Protein AF-A0A1C4EGI7-F1 (afdb_monomer_lite)

Sequence (207 aa):
MLKIDRKAVDTAIEEMELYTATKEVLTKYEAEKEVLVQREKALAERLAQLQEQHTSLLIDREVATDNPSDYIYMSKQLTNVNEDVKIITSLQEKLKESYTELKQKYMPIIQENYKKDSATRHKHFNVSETVAYVRNELQQAISDYEKAIREQDQQVMPLIYDDFLDDSELMNEGWEVDQESRVRVLAFKRTFEFDRNKLLYDKEIKL

Organism: Bacillus cereus (NCBI:txid1396)

pLDDT: mean 87.21, std 13.17, range [38.31, 98.38]

Secondary structure (DSSP, 8-state):
------HHHHHHHHT----HHHHHHHHHHHHHHHHHHHHHHHHHHHHHHHHHHHHHHHHHHHHTTT-HHHHHHHHHHHHHHHHHHHHHHHHHHHHHHHHHHHHHHHHHHHHHHHHHHHHHHHHH--HHHHHHHHHHHHHHHHHHHHHHHHHHHHHHHHHIIIIIIT-TTTT---TTS-HHHHHHHHHHHHHHHS-TT----------

Structure (mmCIF, N/CA/C/O backbone):
data_AF-A0A1C4EGI7-F1
#
_entry.id   AF-A0A1C4EGI7-F1
#
loop_
_atom_site.group_PDB
_atom_site.id
_atom_site.type_symbol
_atom_site.label_atom_id
_atom_site.label_alt_id
_atom_site.label_comp_id
_atom_site.label_asym_id
_atom_site.label_entity_id
_atom_site.label_seq_id
_atom_site.pdbx_PDB_ins_code
_atom_site.Cartn_x
_atom_site.Cartn_y
_atom_site.Cartn_z
_atom_site.occupancy
_atom_site.B_iso_or_equiv
_atom_site.auth_seq_id
_atom_site.auth_comp_id
_atom_site.auth_asym_id
_atom_site.auth_atom_id
_atom_site.pdbx_PDB_model_num
ATOM 1 N N . MET A 1 1 ? -30.393 -13.691 26.173 1.00 62.25 1 MET A N 1
ATOM 2 C CA . MET A 1 1 ? -29.027 -13.146 26.010 1.00 62.25 1 MET A CA 1
ATOM 3 C C . MET A 1 1 ? -29.138 -11.895 25.151 1.00 62.25 1 MET A C 1
ATOM 5 O O . MET A 1 1 ? -29.615 -12.013 24.026 1.00 62.25 1 MET A O 1
ATOM 9 N N . LEU A 1 2 ? -28.815 -10.718 25.699 1.00 68.06 2 LEU A N 1
ATOM 10 C CA . LEU A 1 2 ? -28.798 -9.464 24.934 1.00 68.06 2 LEU A CA 1
ATOM 11 C C . LEU A 1 2 ? -27.753 -9.578 23.815 1.00 68.06 2 LEU A C 1
ATOM 13 O O . LEU A 1 2 ? -26.644 -10.055 24.053 1.00 68.06 2 LEU A O 1
ATOM 17 N N . LYS A 1 3 ? -28.127 -9.198 22.591 1.00 81.00 3 LYS A N 1
ATOM 18 C CA . LYS A 1 3 ? -27.235 -9.164 21.427 1.00 81.00 3 LYS A CA 1
ATOM 19 C C . LYS A 1 3 ? -27.011 -7.712 21.028 1.00 81.00 3 LYS A C 1
ATOM 21 O O . LYS A 1 3 ? -27.958 -6.934 21.030 1.00 81.00 3 LYS A O 1
ATOM 26 N N . ILE A 1 4 ? -25.779 -7.377 20.665 1.00 81.31 4 ILE A N 1
ATOM 27 C CA . ILE A 1 4 ? -25.442 -6.059 20.123 1.00 81.31 4 ILE A CA 1
ATOM 28 C C . ILE A 1 4 ? -25.866 -6.031 18.650 1.00 81.31 4 ILE A C 1
ATOM 30 O O . ILE A 1 4 ? -25.443 -6.896 17.879 1.00 81.31 4 ILE A O 1
ATOM 34 N N . ASP A 1 5 ? -26.693 -5.057 18.262 1.00 85.81 5 ASP A N 1
ATOM 35 C CA . ASP A 1 5 ? -26.944 -4.753 16.850 1.00 85.81 5 ASP A CA 1
ATOM 36 C C . ASP A 1 5 ? -25.764 -3.935 16.308 1.00 85.81 5 ASP A C 1
ATOM 38 O O . ASP A 1 5 ? -25.425 -2.882 16.845 1.00 85.81 5 ASP A O 1
ATOM 42 N N . ARG A 1 6 ? -25.112 -4.447 15.262 1.00 87.56 6 ARG A N 1
ATOM 43 C CA . ARG A 1 6 ? -23.923 -3.843 14.648 1.00 87.56 6 ARG A CA 1
ATOM 44 C C . ARG A 1 6 ? -24.165 -3.264 13.259 1.00 87.56 6 ARG A C 1
ATOM 46 O O . ARG A 1 6 ? -23.206 -2.817 12.640 1.00 87.56 6 ARG A O 1
ATOM 53 N N . LYS A 1 7 ? -25.413 -3.227 12.778 1.00 91.38 7 LYS A N 1
ATOM 54 C CA . LYS A 1 7 ? -25.731 -2.786 11.407 1.00 91.38 7 LYS A CA 1
ATOM 55 C C . LYS A 1 7 ? -25.087 -1.454 11.038 1.00 91.38 7 LYS A C 1
ATOM 57 O O . LYS A 1 7 ? -24.478 -1.358 9.987 1.00 91.38 7 LYS A O 1
ATOM 62 N N . ALA A 1 8 ? -25.163 -0.455 11.917 1.00 84.69 8 ALA A N 1
ATOM 63 C CA . ALA A 1 8 ? -24.575 0.859 11.655 1.00 84.69 8 ALA A CA 1
ATOM 64 C C . ALA A 1 8 ? -23.044 0.809 11.489 1.00 84.69 8 ALA A C 1
ATOM 66 O O . ALA A 1 8 ? -22.490 1.542 10.677 1.00 84.69 8 ALA A O 1
ATOM 67 N N . VAL A 1 9 ? -22.364 -0.069 12.235 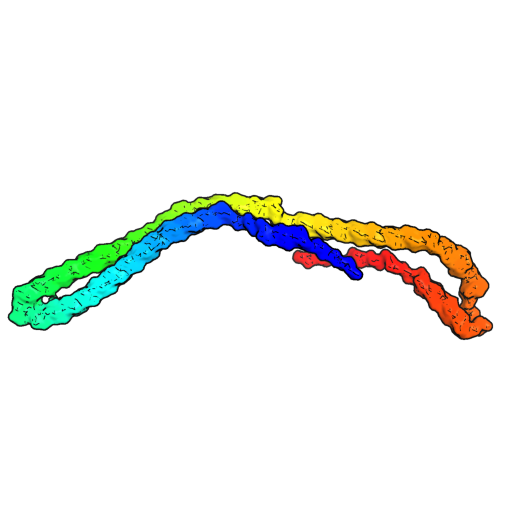1.00 84.75 9 VAL A N 1
ATOM 68 C CA . VAL A 1 9 ? -20.913 -0.270 12.118 1.00 84.75 9 VAL A CA 1
ATOM 69 C C . VAL A 1 9 ? -20.581 -0.979 10.811 1.00 84.75 9 VAL A C 1
ATOM 71 O O . VAL A 1 9 ? -19.668 -0.554 10.113 1.00 84.75 9 VAL A O 1
ATOM 74 N N . ASP A 1 10 ? -21.327 -2.029 10.468 1.00 90.19 10 ASP A N 1
ATOM 75 C CA . ASP A 1 10 ? -21.114 -2.772 9.225 1.00 90.19 10 ASP A CA 1
ATOM 76 C C . ASP A 1 10 ? -21.343 -1.866 7.998 1.00 90.19 10 ASP A C 1
ATOM 78 O O . ASP A 1 10 ? -20.488 -1.810 7.118 1.00 90.19 10 ASP A O 1
ATOM 82 N N . THR A 1 11 ? -22.414 -1.061 7.987 1.00 89.62 11 THR A N 1
ATOM 83 C CA . THR A 1 11 ? -22.661 -0.058 6.934 1.00 89.62 11 THR A CA 1
ATOM 84 C C . THR A 1 11 ? -21.532 0.971 6.851 1.00 89.62 11 THR A C 1
ATOM 86 O O . THR A 1 11 ? -21.038 1.252 5.763 1.00 89.62 11 THR A O 1
ATOM 89 N N . ALA A 1 12 ? -21.056 1.489 7.988 1.00 85.19 12 ALA A N 1
ATOM 90 C CA . ALA A 1 12 ? -19.945 2.439 7.996 1.00 85.19 12 ALA A CA 1
ATOM 91 C C . ALA A 1 12 ? -18.640 1.835 7.446 1.00 85.19 12 ALA A C 1
ATOM 93 O O . ALA A 1 12 ? -17.847 2.562 6.857 1.00 85.19 12 ALA A O 1
ATOM 94 N N . ILE A 1 13 ? -18.406 0.529 7.628 1.00 87.25 13 ILE A N 1
ATOM 95 C CA . ILE A 1 13 ? -17.255 -0.182 7.048 1.00 87.25 13 ILE A CA 1
ATOM 96 C C . ILE A 1 13 ? -17.401 -0.305 5.529 1.00 87.25 13 ILE A C 1
ATOM 98 O O . ILE A 1 13 ? -16.423 -0.092 4.815 1.00 87.25 13 ILE A O 1
ATOM 102 N N . GLU A 1 14 ? -18.592 -0.647 5.038 1.00 91.44 14 GLU A N 1
ATOM 103 C CA . GLU A 1 14 ? -18.863 -0.793 3.602 1.00 91.44 14 GLU A CA 1
ATOM 104 C C . GLU A 1 14 ? -18.731 0.536 2.849 1.00 91.44 14 GLU A C 1
ATOM 106 O O . GLU A 1 14 ? -18.155 0.581 1.764 1.00 91.44 14 GLU A O 1
ATOM 111 N N . GLU A 1 15 ? -19.215 1.626 3.443 1.00 88.31 15 GLU A N 1
ATOM 112 C CA . GLU A 1 15 ? -19.166 2.973 2.862 1.00 88.31 15 GLU A CA 1
ATOM 113 C C . GLU A 1 15 ? -17.810 3.672 3.070 1.00 88.31 15 GLU A C 1
ATOM 115 O O . GLU A 1 15 ? -17.580 4.773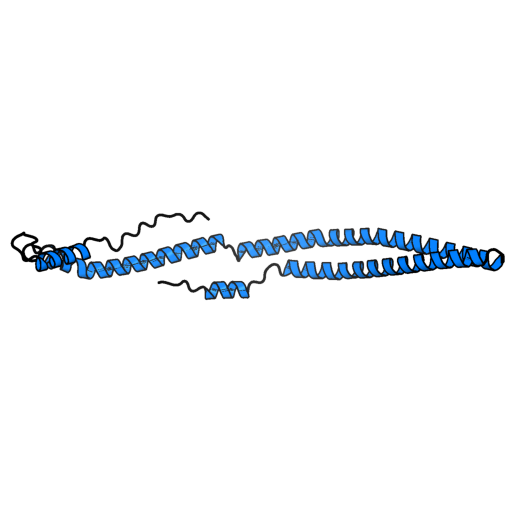 2.563 1.00 88.31 15 GLU A O 1
ATOM 120 N N . MET A 1 16 ? -16.893 3.059 3.825 1.00 88.38 16 MET A N 1
ATOM 121 C CA . MET A 1 16 ? -15.622 3.676 4.183 1.00 88.38 16 MET A CA 1
ATOM 122 C C . MET A 1 16 ? -14.702 3.822 2.968 1.00 88.38 16 MET A C 1
ATOM 124 O O . MET A 1 16 ? -14.097 2.861 2.488 1.00 88.38 16 MET A O 1
ATOM 128 N N . GLU A 1 17 ? -14.467 5.068 2.563 1.00 90.00 17 GLU A N 1
ATOM 129 C CA . GLU A 1 17 ? -13.501 5.393 1.521 1.00 90.00 17 GLU A CA 1
ATOM 130 C C . GLU A 1 17 ? -12.3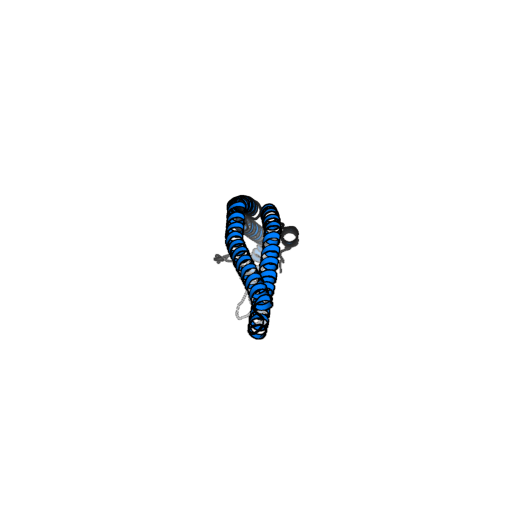25 6.206 2.076 1.00 90.00 17 GLU A C 1
ATOM 132 O O . GLU A 1 17 ? -12.398 7.414 2.297 1.00 90.00 17 GLU A O 1
ATOM 137 N N . LEU A 1 18 ? -11.199 5.526 2.310 1.00 90.69 18 LEU A N 1
ATOM 138 C CA . LEU A 1 18 ? -9.975 6.164 2.794 1.00 90.69 18 LEU A CA 1
ATOM 139 C C . LEU A 1 18 ? -8.988 6.457 1.660 1.00 90.69 18 LEU A C 1
ATOM 141 O O . LEU A 1 18 ? -8.880 5.707 0.680 1.00 90.69 18 LEU A O 1
ATOM 145 N N . TYR A 1 19 ? -8.193 7.505 1.884 1.00 94.19 19 TYR A N 1
ATOM 146 C CA . TYR A 1 19 ? -7.028 7.885 1.081 1.00 94.19 19 TYR A CA 1
ATOM 147 C C . TYR A 1 19 ? -7.332 8.233 -0.382 1.00 94.19 19 TYR A C 1
ATOM 149 O O . TYR A 1 19 ? -6.528 7.932 -1.264 1.00 94.19 19 TYR A O 1
ATOM 157 N N . THR A 1 20 ? -8.494 8.822 -0.662 1.00 93.69 20 THR A N 1
ATOM 158 C CA . THR A 1 20 ? -8.929 9.164 -2.027 1.00 93.69 20 THR A CA 1
ATOM 159 C C . THR A 1 20 ? -7.926 10.072 -2.738 1.00 93.69 20 THR A C 1
ATOM 161 O O . THR A 1 20 ? -7.444 9.720 -3.814 1.00 93.69 20 THR A O 1
ATOM 164 N N . ALA A 1 21 ? -7.496 11.163 -2.100 1.00 94.06 21 ALA A N 1
ATOM 165 C CA . ALA A 1 21 ? -6.518 12.084 -2.678 1.00 94.06 21 ALA A CA 1
ATOM 166 C C . ALA A 1 21 ? -5.153 11.411 -2.913 1.00 94.06 21 ALA A C 1
ATOM 168 O O . ALA A 1 21 ? -4.535 11.571 -3.968 1.00 94.06 21 ALA A O 1
ATOM 169 N N . THR A 1 22 ? -4.684 10.595 -1.963 1.00 96.25 22 THR A N 1
ATOM 170 C CA . THR A 1 22 ? -3.440 9.826 -2.134 1.00 96.25 22 THR A CA 1
ATOM 171 C C . THR A 1 22 ? -3.547 8.830 -3.297 1.00 96.25 22 THR A C 1
ATOM 173 O O . THR A 1 22 ? -2.613 8.725 -4.094 1.00 96.25 22 THR A O 1
ATOM 176 N N . LYS A 1 23 ? -4.680 8.126 -3.440 1.00 97.06 23 LYS A N 1
ATOM 177 C CA . LYS A 1 23 ? -4.935 7.182 -4.546 1.00 97.06 23 LYS A CA 1
ATOM 178 C C . LYS A 1 23 ? -4.901 7.876 -5.908 1.00 97.06 23 LYS A C 1
ATOM 180 O O . LYS A 1 23 ? -4.304 7.345 -6.846 1.00 97.06 23 LYS A O 1
ATOM 185 N N . GLU A 1 24 ? -5.479 9.069 -6.023 1.00 96.50 24 GLU A N 1
ATOM 186 C CA . GLU A 1 24 ? -5.434 9.853 -7.262 1.00 96.50 24 GLU A CA 1
ATOM 187 C C . GLU A 1 24 ? -3.998 10.207 -7.667 1.00 96.50 24 GLU A C 1
ATOM 189 O O . GLU A 1 24 ? -3.614 10.056 -8.829 1.00 96.50 24 GLU A O 1
ATOM 194 N N . VAL A 1 25 ? -3.178 10.649 -6.710 1.00 97.31 25 VAL A N 1
ATOM 195 C CA . VAL A 1 25 ? -1.770 10.986 -6.964 1.00 97.31 25 VAL A CA 1
ATOM 196 C C . VAL A 1 25 ? -0.972 9.747 -7.371 1.00 97.31 25 VAL A C 1
ATOM 198 O O . VAL A 1 25 ? -0.195 9.813 -8.324 1.00 97.31 25 VAL A O 1
ATOM 201 N N . LEU A 1 26 ? -1.182 8.611 -6.699 1.00 97.69 26 LEU A N 1
ATOM 202 C CA . LEU A 1 26 ? -0.520 7.349 -7.043 1.00 97.69 26 LEU A CA 1
ATOM 203 C C . LEU A 1 26 ? -0.907 6.853 -8.439 1.00 97.69 26 LEU A C 1
ATOM 205 O O . LEU A 1 26 ? -0.051 6.355 -9.163 1.00 97.69 26 LEU A O 1
ATOM 209 N N . THR A 1 27 ? -2.159 7.054 -8.850 1.00 98.12 27 THR A N 1
ATOM 210 C CA . THR A 1 27 ? -2.618 6.708 -10.203 1.00 98.12 27 THR A CA 1
ATOM 211 C C . THR A 1 27 ? -1.881 7.527 -11.267 1.00 98.12 27 THR A C 1
ATOM 213 O O . THR A 1 27 ? -1.438 6.979 -12.274 1.00 98.12 27 THR A O 1
ATOM 216 N N . LYS A 1 28 ? -1.679 8.831 -11.029 1.00 97.62 28 LYS A N 1
ATOM 217 C CA . LYS A 1 28 ? -0.896 9.697 -11.931 1.00 97.62 28 LYS A CA 1
ATOM 218 C C . LYS A 1 28 ? 0.575 9.278 -11.992 1.00 97.62 28 LYS A C 1
ATOM 220 O O . LYS A 1 28 ? 1.150 9.226 -13.077 1.00 97.62 28 LYS A O 1
ATOM 225 N N . TYR A 1 29 ? 1.163 8.935 -10.845 1.00 98.12 29 TYR A N 1
ATOM 226 C CA . TYR A 1 29 ? 2.528 8.413 -10.775 1.00 98.12 29 TYR A CA 1
ATOM 227 C C . TYR A 1 29 ? 2.687 7.109 -11.570 1.00 98.12 29 TYR A C 1
ATOM 229 O O . TYR A 1 29 ? 3.619 7.002 -12.363 1.00 98.12 29 TYR A O 1
ATOM 237 N N . GLU A 1 30 ? 1.781 6.139 -11.403 1.00 98.06 30 GLU A N 1
ATOM 238 C CA . GLU A 1 30 ? 1.840 4.870 -12.143 1.00 98.06 30 GLU A CA 1
ATOM 239 C C . GLU A 1 30 ? 1.651 5.079 -13.652 1.00 98.06 30 GLU A C 1
ATOM 241 O O . GLU A 1 30 ? 2.375 4.475 -14.439 1.00 98.06 30 GLU A O 1
ATOM 246 N N . ALA A 1 31 ? 0.776 5.997 -14.074 1.00 98.06 31 ALA A N 1
ATOM 247 C CA . ALA A 1 31 ? 0.617 6.330 -15.490 1.00 98.06 31 ALA A CA 1
ATOM 248 C C . ALA A 1 31 ? 1.905 6.909 -16.112 1.00 98.06 31 ALA A C 1
ATOM 250 O O . ALA A 1 31 ? 2.305 6.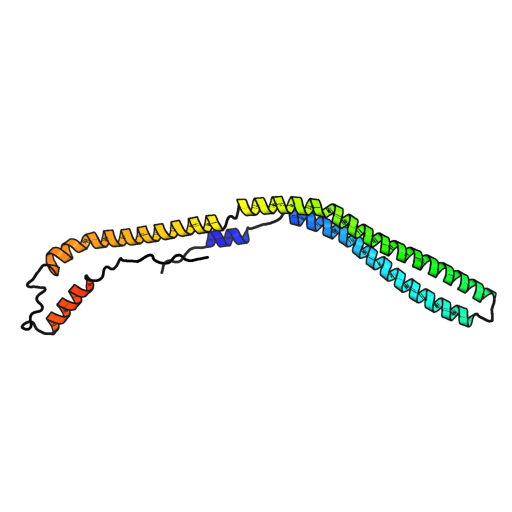498 -17.199 1.00 98.06 31 ALA A O 1
ATOM 251 N N . GLU A 1 32 ? 2.586 7.837 -15.428 1.00 97.88 32 GLU A N 1
ATOM 252 C CA . GLU A 1 32 ? 3.870 8.379 -15.904 1.00 97.88 32 GLU A CA 1
ATOM 253 C C . GLU A 1 32 ? 4.993 7.330 -15.860 1.00 97.88 32 GLU A C 1
ATOM 255 O O . GLU A 1 32 ? 5.836 7.271 -16.757 1.00 97.88 32 GLU A O 1
ATOM 260 N N . LYS A 1 33 ? 4.995 6.470 -14.838 1.00 98.31 33 LYS A N 1
ATOM 261 C CA . LYS A 1 33 ? 5.955 5.373 -14.692 1.00 98.31 33 LYS A CA 1
ATOM 262 C C . LYS A 1 33 ? 5.818 4.348 -15.814 1.00 98.31 33 LYS A C 1
ATOM 264 O O . LYS A 1 33 ? 6.839 3.874 -16.309 1.00 98.31 33 LYS A O 1
ATOM 269 N N . GLU A 1 34 ? 4.598 4.040 -16.245 1.00 98.12 34 GLU A N 1
ATOM 270 C CA . GLU A 1 34 ? 4.345 3.085 -17.326 1.00 98.12 34 GLU A CA 1
ATOM 271 C C . GLU A 1 34 ? 4.989 3.533 -18.647 1.00 98.12 34 GLU A C 1
ATOM 273 O O . GLU A 1 34 ? 5.570 2.722 -19.364 1.00 98.12 34 GLU A O 1
ATOM 278 N N . VAL A 1 35 ? 5.010 4.840 -18.935 1.00 97.56 35 VAL A N 1
ATOM 279 C CA . VAL A 1 35 ? 5.719 5.382 -20.110 1.00 97.56 35 VAL A CA 1
ATOM 280 C C . VAL A 1 35 ? 7.216 5.059 -20.056 1.00 97.56 35 VAL A C 1
ATOM 282 O O . VAL A 1 35 ? 7.814 4.694 -21.072 1.00 97.56 35 VAL A O 1
ATOM 285 N N . LEU A 1 36 ? 7.831 5.159 -18.874 1.00 98.06 36 LEU A N 1
ATOM 286 C CA . LEU A 1 36 ? 9.239 4.805 -18.687 1.00 98.06 36 LEU A CA 1
ATOM 287 C C . LEU A 1 36 ? 9.466 3.294 -18.831 1.00 98.06 36 LEU A C 1
ATOM 289 O O . LEU A 1 36 ? 10.448 2.904 -19.457 1.00 98.06 36 LEU A O 1
ATOM 293 N N . VAL A 1 37 ? 8.541 2.461 -18.338 1.00 98.19 37 VAL A N 1
ATOM 294 C CA . VAL A 1 37 ? 8.609 0.991 -18.463 1.00 98.19 37 VAL A CA 1
ATOM 295 C C . VAL A 1 37 ? 8.557 0.566 -19.929 1.00 98.19 37 VAL A C 1
ATOM 297 O O . VAL A 1 37 ? 9.372 -0.242 -20.376 1.00 98.19 37 VAL A O 1
ATOM 300 N N . GLN A 1 38 ? 7.650 1.147 -20.717 1.00 97.81 38 GLN A N 1
ATOM 301 C CA . GLN A 1 38 ? 7.571 0.856 -22.150 1.00 97.81 38 GLN A CA 1
ATOM 302 C C . GLN A 1 38 ? 8.842 1.291 -22.889 1.00 97.81 38 GLN A C 1
ATOM 304 O O . GLN A 1 38 ? 9.337 0.576 -23.762 1.00 97.81 38 GLN A O 1
ATOM 309 N N . ARG A 1 39 ? 9.425 2.433 -22.504 1.00 97.25 39 ARG A N 1
ATOM 310 C CA . ARG A 1 39 ? 10.708 2.888 -23.050 1.00 97.25 39 ARG A CA 1
ATOM 311 C C . ARG A 1 39 ? 11.861 1.956 -22.671 1.00 97.25 39 ARG A C 1
ATOM 313 O O . ARG A 1 39 ? 12.700 1.675 -23.523 1.00 97.25 39 ARG A O 1
ATOM 320 N N . GLU A 1 40 ? 11.903 1.473 -21.431 1.00 97.50 40 GLU A N 1
ATOM 321 C CA . GLU A 1 40 ? 12.897 0.499 -20.967 1.00 97.50 40 GLU A CA 1
ATOM 322 C C . GLU A 1 40 ? 12.845 -0.774 -21.809 1.00 97.50 40 GLU A C 1
ATOM 324 O O . GLU A 1 40 ? 13.866 -1.216 -22.340 1.00 97.50 40 GLU A O 1
ATOM 329 N N . LYS A 1 41 ? 11.635 -1.309 -21.995 1.00 97.88 41 LYS A N 1
ATOM 330 C CA . LYS A 1 41 ? 11.389 -2.508 -22.791 1.00 97.88 41 LYS A CA 1
ATOM 331 C C . LYS A 1 41 ? 11.845 -2.329 -24.239 1.00 97.88 41 LYS A C 1
ATOM 333 O O . LYS A 1 41 ? 12.600 -3.158 -24.738 1.00 97.88 41 LYS A O 1
ATOM 338 N N . ALA A 1 42 ? 11.467 -1.225 -24.883 1.00 97.69 42 ALA A N 1
ATOM 339 C CA . ALA A 1 42 ? 11.868 -0.939 -26.260 1.00 97.69 42 ALA A CA 1
ATOM 340 C C . ALA A 1 42 ? 13.398 -0.827 -26.419 1.00 97.69 42 ALA A C 1
ATOM 342 O O . ALA A 1 42 ? 13.964 -1.328 -27.392 1.00 97.69 42 ALA A O 1
ATOM 343 N N . LEU A 1 43 ? 14.087 -0.203 -25.456 1.00 97.88 43 LEU A N 1
ATOM 344 C CA . LEU A 1 43 ? 15.551 -0.118 -25.463 1.00 97.88 43 LEU A CA 1
ATOM 345 C C . LEU A 1 43 ? 16.204 -1.492 -25.267 1.00 97.88 43 LEU A C 1
ATOM 347 O O . LEU A 1 43 ? 17.181 -1.797 -25.948 1.00 97.88 43 LEU A O 1
ATOM 351 N N . ALA A 1 44 ? 15.670 -2.325 -24.369 1.00 97.38 44 ALA A N 1
ATOM 352 C CA . ALA A 1 44 ? 16.170 -3.679 -24.137 1.00 97.38 44 ALA A CA 1
ATOM 353 C C . ALA A 1 44 ? 15.986 -4.585 -25.367 1.00 97.38 44 ALA A C 1
ATOM 355 O O . ALA A 1 44 ? 16.921 -5.279 -25.764 1.00 97.38 44 ALA A O 1
ATOM 356 N N . GLU A 1 45 ? 14.818 -4.532 -26.011 1.00 98.12 45 GLU A N 1
ATOM 357 C CA . GLU A 1 45 ? 14.539 -5.272 -27.248 1.00 98.12 45 GLU A CA 1
ATOM 358 C C . GLU A 1 45 ? 15.482 -4.850 -28.378 1.00 98.12 45 GLU A C 1
ATOM 360 O O . GLU A 1 45 ? 16.082 -5.697 -29.044 1.00 98.12 45 GLU A O 1
ATOM 365 N N . ARG A 1 46 ? 15.677 -3.539 -28.570 1.00 97.75 46 ARG A N 1
ATOM 366 C CA . ARG A 1 46 ? 16.595 -3.037 -29.596 1.00 97.75 46 ARG A CA 1
ATOM 367 C C . ARG A 1 46 ? 18.046 -3.424 -29.306 1.00 97.75 46 ARG A C 1
ATOM 369 O O . ARG A 1 46 ? 18.774 -3.752 -30.239 1.00 97.75 46 ARG A O 1
ATOM 376 N N . LEU A 1 47 ? 18.465 -3.416 -28.039 1.00 97.62 47 LEU A N 1
ATOM 377 C CA . LEU A 1 47 ? 19.804 -3.859 -27.652 1.00 97.62 47 LEU A CA 1
ATOM 378 C C . LEU A 1 47 ? 20.028 -5.336 -27.996 1.00 97.62 47 LEU A C 1
ATOM 380 O O . LEU A 1 47 ? 21.063 -5.670 -28.568 1.00 97.62 47 LEU A O 1
ATOM 384 N N . ALA A 1 48 ? 19.053 -6.201 -27.705 1.00 97.44 48 ALA A N 1
ATOM 385 C CA . ALA A 1 48 ? 19.127 -7.620 -28.044 1.00 97.44 48 ALA A CA 1
ATOM 386 C C . ALA A 1 48 ? 19.240 -7.839 -29.564 1.00 97.44 48 ALA A C 1
ATOM 388 O O . ALA A 1 48 ? 20.098 -8.595 -30.015 1.00 97.44 48 ALA A O 1
ATOM 389 N N . GLN A 1 49 ? 18.452 -7.107 -30.363 1.00 97.56 49 GLN A N 1
ATOM 390 C CA . GLN A 1 49 ? 18.549 -7.147 -31.828 1.00 97.56 49 GLN A CA 1
ATOM 391 C C . GLN A 1 49 ? 19.934 -6.726 -32.330 1.00 97.56 49 GLN A C 1
ATOM 393 O O . GLN A 1 49 ? 20.489 -7.366 -33.219 1.00 97.56 49 GLN A O 1
ATOM 398 N N . LEU A 1 50 ? 20.515 -5.661 -31.769 1.00 97.81 50 LEU A N 1
ATOM 399 C CA . LEU A 1 50 ? 21.857 -5.218 -32.154 1.00 97.81 50 LEU A CA 1
ATOM 400 C C . LEU A 1 50 ? 22.934 -6.240 -31.779 1.00 97.81 50 LEU A C 1
ATOM 402 O O . LEU A 1 50 ? 23.890 -6.405 -32.528 1.00 97.81 50 LEU A O 1
ATOM 406 N N . GLN A 1 51 ? 22.791 -6.944 -30.654 1.00 95.25 51 GLN A N 1
ATOM 407 C CA . GLN A 1 51 ? 23.720 -8.007 -30.252 1.00 95.25 51 GLN A CA 1
ATOM 408 C C . GLN A 1 51 ? 23.667 -9.207 -31.208 1.00 95.25 51 GLN A C 1
ATOM 410 O O . GLN A 1 51 ? 24.710 -9.755 -31.579 1.00 95.25 51 GLN A O 1
ATOM 415 N N . GLU A 1 52 ? 22.470 -9.585 -31.653 1.00 97.12 52 GLU A N 1
ATOM 416 C CA . GLU A 1 52 ? 22.284 -10.619 -32.673 1.00 97.12 52 GLU A CA 1
ATOM 417 C C . GLU A 1 52 ? 22.891 -10.184 -34.016 1.00 97.12 52 GLU A C 1
ATOM 419 O O . GLU A 1 52 ? 23.707 -10.908 -34.591 1.00 97.12 52 GLU A O 1
ATOM 424 N N . GLN A 1 53 ? 22.593 -8.958 -34.464 1.00 96.69 53 GLN A N 1
ATOM 425 C CA . GLN A 1 53 ? 23.165 -8.376 -35.683 1.00 96.69 53 GLN A CA 1
ATOM 426 C C . GLN A 1 53 ? 24.694 -8.302 -35.628 1.00 96.69 53 GLN A C 1
ATOM 428 O O . GLN A 1 53 ? 25.362 -8.671 -36.591 1.00 96.69 53 GLN A O 1
ATOM 433 N N . HIS A 1 54 ? 25.259 -7.871 -34.498 1.00 96.81 54 HIS A N 1
ATOM 434 C CA . HIS A 1 54 ? 26.703 -7.834 -34.285 1.00 96.81 54 HIS A CA 1
ATOM 435 C C . HIS A 1 54 ? 27.328 -9.225 -34.455 1.00 96.81 54 HIS A C 1
ATOM 437 O O . HIS A 1 54 ? 28.366 -9.369 -35.097 1.00 96.81 54 HIS A O 1
ATOM 443 N N . THR A 1 55 ? 26.686 -10.256 -33.903 1.00 96.06 55 THR A N 1
ATOM 444 C CA . THR A 1 55 ? 27.169 -11.640 -33.979 1.00 96.06 55 THR A CA 1
ATOM 445 C C . THR A 1 55 ? 27.116 -12.175 -35.409 1.00 96.06 55 THR A C 1
ATOM 447 O O . THR A 1 55 ? 28.104 -12.740 -35.873 1.00 96.06 55 THR A O 1
ATOM 450 N N . SER A 1 56 ? 26.017 -11.935 -36.134 1.00 96.00 56 SER A N 1
ATOM 451 C CA . SER A 1 56 ? 25.902 -12.301 -37.556 1.00 96.00 56 SER A CA 1
ATOM 452 C C . SER A 1 56 ? 26.987 -11.627 -38.394 1.00 96.00 56 SER A C 1
ATOM 454 O O . SER A 1 56 ? 27.715 -12.300 -39.113 1.00 96.00 56 SER A O 1
ATOM 456 N N . LEU A 1 57 ? 27.170 -10.312 -38.236 1.00 95.94 57 LEU A N 1
ATOM 457 C CA . LEU A 1 57 ? 28.163 -9.552 -38.998 1.00 95.94 57 LEU A CA 1
ATOM 458 C C . LEU A 1 57 ? 29.604 -10.005 -38.727 1.00 95.94 57 LEU A C 1
ATOM 460 O O . LEU A 1 57 ? 30.444 -9.921 -39.620 1.00 95.94 57 LEU A O 1
ATOM 464 N N . LEU A 1 58 ? 29.915 -10.472 -37.513 1.00 95.38 58 LEU A N 1
ATOM 465 C CA . LEU A 1 58 ? 31.225 -11.057 -37.218 1.00 95.38 58 LEU A CA 1
ATOM 466 C C . LEU A 1 58 ? 31.458 -12.348 -38.005 1.00 95.38 58 LEU A C 1
ATOM 468 O O . LEU A 1 58 ? 32.544 -12.520 -38.555 1.00 95.38 58 LEU A O 1
ATOM 472 N N . ILE A 1 59 ? 30.448 -13.218 -38.072 1.00 95.88 59 ILE A N 1
ATOM 473 C CA . ILE A 1 59 ? 30.499 -14.463 -38.847 1.00 95.88 59 ILE A CA 1
ATOM 474 C C . ILE A 1 59 ? 30.636 -14.138 -40.339 1.00 95.88 59 ILE A C 1
ATOM 476 O O . ILE A 1 59 ? 31.546 -14.640 -40.993 1.00 95.88 59 ILE A O 1
ATOM 480 N N . ASP A 1 60 ? 29.798 -13.242 -40.862 1.00 94.69 60 ASP A N 1
ATOM 481 C CA . ASP A 1 60 ? 29.804 -12.860 -42.279 1.00 94.69 60 ASP A CA 1
ATOM 482 C C . ASP A 1 60 ? 31.134 -12.213 -42.691 1.00 94.69 60 ASP A C 1
ATOM 484 O O . ASP A 1 60 ? 31.669 -12.491 -43.765 1.00 94.69 60 ASP A O 1
ATOM 488 N N . ARG A 1 61 ? 31.717 -11.381 -41.818 1.00 94.50 61 ARG A N 1
ATOM 489 C CA . ARG A 1 61 ? 33.036 -10.783 -42.052 1.00 94.50 61 ARG A CA 1
ATOM 490 C C . ARG A 1 61 ? 34.145 -11.835 -42.101 1.00 94.50 61 ARG A C 1
ATOM 492 O O . ARG A 1 61 ? 35.050 -11.694 -42.919 1.00 94.50 61 ARG A O 1
ATOM 499 N N . GLU A 1 62 ? 34.092 -12.851 -41.240 1.00 92.94 62 GLU A N 1
ATOM 500 C CA . GLU A 1 62 ? 35.066 -13.953 -41.232 1.00 92.94 62 GLU A CA 1
ATOM 501 C C . GLU A 1 62 ? 35.007 -14.754 -42.542 1.00 92.94 62 GLU A C 1
ATOM 503 O O . GLU A 1 62 ? 36.037 -15.084 -43.129 1.00 92.94 62 GLU A O 1
ATOM 508 N N . VAL A 1 63 ? 33.798 -14.989 -43.059 1.00 93.38 63 VAL A N 1
ATOM 509 C CA . VAL A 1 63 ? 33.585 -15.647 -44.358 1.00 93.38 63 VAL A CA 1
ATOM 510 C C . VAL A 1 63 ? 34.078 -14.780 -45.527 1.00 93.38 63 VAL A C 1
ATOM 512 O O . VAL A 1 63 ? 34.537 -15.307 -46.536 1.00 93.38 63 VAL A O 1
ATOM 515 N N . ALA A 1 64 ? 34.034 -13.453 -45.395 1.00 91.94 64 ALA A N 1
ATOM 516 C CA . ALA A 1 64 ? 34.457 -12.498 -46.421 1.00 91.94 64 ALA A CA 1
ATOM 517 C C . ALA A 1 64 ? 35.968 -12.179 -46.427 1.00 91.94 64 ALA A C 1
ATOM 519 O O . ALA A 1 64 ? 36.390 -11.250 -47.116 1.00 91.94 64 ALA A O 1
ATOM 520 N N . THR A 1 65 ? 36.793 -12.907 -45.670 1.00 88.56 65 THR A N 1
ATOM 521 C CA . THR A 1 65 ? 38.233 -12.628 -45.485 1.00 88.56 65 THR A CA 1
ATOM 522 C C . THR A 1 65 ? 39.032 -12.547 -46.789 1.00 88.56 65 THR A C 1
ATOM 524 O O . THR A 1 65 ? 39.923 -11.704 -46.901 1.00 88.56 65 THR A O 1
ATOM 527 N N . ASP A 1 66 ? 38.662 -13.335 -47.799 1.00 92.62 66 ASP A N 1
ATOM 528 C CA . ASP A 1 66 ? 39.319 -13.346 -49.112 1.00 92.62 66 ASP A CA 1
ATOM 529 C C . ASP A 1 66 ? 38.778 -12.285 -50.097 1.00 92.62 66 ASP A C 1
ATOM 531 O O . ASP A 1 66 ? 39.331 -12.110 -51.185 1.00 92.62 66 ASP A O 1
ATOM 535 N N . ASN A 1 67 ? 37.722 -11.539 -49.732 1.00 95.38 67 ASN A N 1
ATOM 536 C CA . ASN A 1 67 ? 37.190 -10.417 -50.511 1.00 95.38 67 ASN A CA 1
ATOM 537 C C . ASN A 1 67 ? 37.350 -9.087 -49.745 1.00 95.38 67 ASN A C 1
ATOM 539 O O . ASN A 1 67 ? 36.506 -8.731 -48.914 1.00 95.38 67 ASN A O 1
ATOM 543 N N . PRO A 1 68 ? 38.377 -8.278 -50.070 1.00 92.88 68 PRO A N 1
ATOM 544 C CA . PRO A 1 68 ? 38.639 -7.016 -49.381 1.00 92.88 68 PRO A CA 1
ATOM 545 C C . PRO A 1 68 ? 37.464 -6.028 -49.388 1.00 92.88 68 PRO A C 1
ATOM 547 O O . PRO A 1 68 ? 37.281 -5.291 -48.419 1.00 92.88 68 PRO A O 1
ATOM 550 N N . SER A 1 69 ? 36.662 -5.985 -50.457 1.00 94.50 69 SER A N 1
ATOM 551 C CA . SER A 1 69 ? 35.521 -5.067 -50.547 1.00 94.50 69 SER A CA 1
ATOM 552 C C . SER A 1 69 ? 34.411 -5.443 -49.566 1.00 94.50 69 SER A C 1
ATOM 554 O O . SER A 1 69 ? 33.927 -4.574 -48.835 1.00 94.50 69 SER A O 1
ATOM 556 N N . ASP A 1 70 ? 34.065 -6.729 -49.498 1.00 93.50 70 ASP A N 1
ATOM 557 C CA . ASP A 1 70 ? 33.037 -7.242 -48.587 1.00 93.50 70 ASP A CA 1
ATOM 558 C C . ASP A 1 70 ? 33.507 -7.150 -47.130 1.00 93.50 70 ASP A C 1
ATOM 560 O O . ASP A 1 70 ? 32.758 -6.701 -46.259 1.00 93.50 70 ASP A O 1
ATOM 564 N N . TYR A 1 71 ? 34.782 -7.453 -46.866 1.00 94.19 71 TYR A N 1
ATOM 565 C CA . TYR A 1 71 ? 35.380 -7.306 -45.539 1.00 94.19 71 TYR A CA 1
ATOM 566 C C . TYR A 1 71 ? 35.312 -5.858 -45.024 1.00 94.19 71 TYR A C 1
ATOM 568 O O . TYR A 1 71 ? 34.942 -5.613 -43.868 1.00 94.19 71 TYR A O 1
ATOM 576 N N . ILE A 1 72 ? 35.640 -4.873 -45.873 1.00 94.44 72 ILE A N 1
ATOM 577 C CA . ILE A 1 72 ? 35.540 -3.444 -45.529 1.00 94.44 72 ILE A CA 1
ATOM 578 C C . ILE A 1 72 ? 34.081 -3.055 -45.273 1.00 94.44 72 ILE A C 1
ATOM 580 O O . ILE A 1 72 ? 33.806 -2.313 -44.326 1.00 94.44 72 ILE A O 1
ATOM 584 N N . TYR A 1 73 ? 33.146 -3.541 -46.091 1.00 95.38 73 TYR A N 1
ATOM 585 C CA . TYR A 1 73 ? 31.723 -3.269 -45.911 1.00 95.38 73 TYR A CA 1
ATOM 586 C C . TYR A 1 73 ? 31.208 -3.804 -44.566 1.00 95.38 73 TYR A C 1
ATOM 588 O O . TYR A 1 73 ? 30.647 -3.032 -43.786 1.00 95.38 73 TYR A O 1
ATOM 596 N N . MET A 1 74 ? 31.473 -5.074 -44.241 1.00 96.06 74 MET A N 1
ATOM 597 C CA . MET A 1 74 ? 31.051 -5.670 -42.966 1.00 96.06 74 MET A CA 1
ATOM 598 C C . MET A 1 74 ? 31.726 -5.002 -41.768 1.00 96.06 74 MET A C 1
ATOM 600 O O . MET A 1 74 ? 31.085 -4.765 -40.746 1.00 96.06 74 MET A O 1
ATOM 604 N N . SER A 1 75 ? 32.994 -4.604 -41.903 1.00 94.19 75 SER A N 1
ATOM 605 C CA . SER A 1 75 ? 33.695 -3.840 -40.865 1.00 94.19 75 SER A CA 1
ATOM 606 C C . S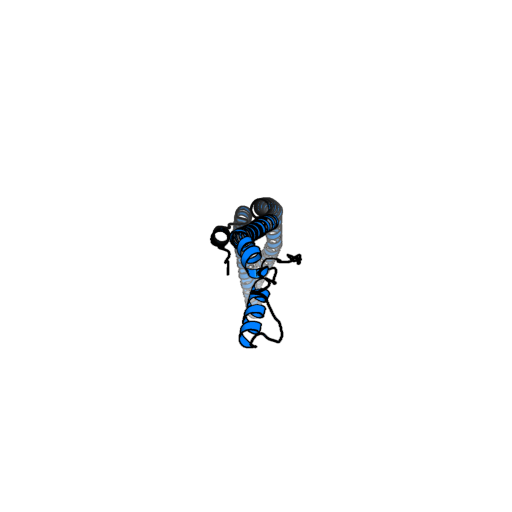ER A 1 75 ? 33.016 -2.498 -40.577 1.00 94.19 75 SER A C 1
ATOM 608 O O . SER A 1 75 ? 32.861 -2.140 -39.412 1.00 94.19 75 SER A O 1
ATOM 610 N N . LYS A 1 76 ? 32.545 -1.781 -41.608 1.00 96.38 76 LYS A N 1
ATOM 611 C CA . LYS A 1 76 ? 31.765 -0.545 -41.423 1.00 96.38 76 LYS A CA 1
ATOM 612 C C . LYS A 1 76 ? 30.431 -0.808 -40.726 1.00 96.38 76 LYS A C 1
ATOM 614 O O . LYS A 1 76 ? 30.071 -0.061 -39.822 1.00 96.38 76 LYS A O 1
ATOM 619 N N . GLN A 1 77 ? 29.717 -1.868 -41.108 1.00 96.75 77 GLN A N 1
ATOM 620 C CA . GLN A 1 77 ? 28.458 -2.232 -40.449 1.00 96.75 77 GLN A CA 1
ATOM 621 C C . GLN A 1 77 ? 28.672 -2.582 -38.971 1.00 96.75 77 GLN A C 1
ATOM 623 O O . GLN A 1 77 ? 27.921 -2.116 -38.119 1.00 96.75 77 GLN A O 1
ATOM 628 N N . LEU A 1 78 ? 29.741 -3.316 -38.640 1.00 96.56 78 LEU A N 1
ATOM 629 C CA . LEU A 1 78 ? 30.121 -3.591 -37.251 1.00 96.56 78 LEU A CA 1
ATOM 630 C C . LEU A 1 78 ? 30.425 -2.310 -36.470 1.00 96.56 78 LEU A C 1
ATOM 632 O O . LEU A 1 78 ? 30.032 -2.203 -35.310 1.00 96.56 78 LEU A O 1
ATOM 636 N N . THR A 1 79 ? 31.107 -1.332 -37.071 1.00 96.75 79 THR A N 1
ATOM 637 C CA . THR A 1 79 ? 31.323 -0.026 -36.429 1.00 96.75 79 THR A CA 1
ATOM 638 C C . THR A 1 79 ? 29.995 0.663 -36.120 1.00 96.75 79 THR A C 1
ATOM 640 O O . THR A 1 79 ? 29.798 1.069 -34.978 1.00 96.75 79 THR A O 1
ATOM 643 N N . ASN A 1 80 ? 29.063 0.707 -37.077 1.00 96.88 80 ASN A N 1
ATOM 644 C CA . ASN A 1 80 ? 27.742 1.312 -36.875 1.00 96.88 80 ASN A CA 1
ATOM 645 C C . ASN A 1 80 ? 26.964 0.619 -35.744 1.00 96.88 80 ASN A C 1
ATOM 647 O O . ASN A 1 80 ? 26.442 1.282 -34.854 1.00 96.88 80 ASN A O 1
ATOM 651 N N . VAL A 1 81 ? 26.937 -0.719 -35.727 1.00 97.31 81 VAL A N 1
ATOM 652 C CA . VAL A 1 81 ? 26.271 -1.485 -34.659 1.00 97.31 81 VAL A CA 1
ATOM 653 C C . VAL A 1 81 ? 26.899 -1.193 -33.294 1.00 97.31 81 VAL A C 1
ATOM 655 O O . VAL A 1 81 ? 26.187 -1.009 -32.309 1.00 97.31 81 VAL A O 1
ATOM 658 N N . ASN A 1 82 ? 28.228 -1.094 -33.222 1.00 95.94 82 ASN A N 1
ATOM 659 C CA . ASN A 1 82 ? 28.923 -0.742 -31.984 1.00 95.94 82 ASN A CA 1
ATOM 660 C C . ASN A 1 82 ? 28.600 0.683 -31.504 1.00 95.94 82 ASN A C 1
ATOM 662 O O . ASN A 1 82 ? 28.522 0.920 -30.296 1.00 95.94 82 ASN A O 1
ATOM 666 N N . GLU A 1 83 ? 28.420 1.635 -32.419 1.00 97.62 83 GLU A N 1
ATOM 667 C CA . GLU A 1 83 ? 27.973 2.992 -32.090 1.00 97.62 83 GLU A CA 1
ATOM 668 C C . GLU A 1 83 ? 26.530 2.999 -31.573 1.00 97.62 83 GLU A C 1
ATOM 670 O O . GLU A 1 83 ? 26.272 3.564 -30.507 1.00 97.62 83 GLU A O 1
ATOM 675 N N . ASP A 1 84 ? 25.619 2.289 -32.240 1.00 97.31 84 ASP A N 1
ATOM 676 C CA . ASP A 1 84 ? 24.226 2.153 -31.808 1.00 97.31 84 ASP A CA 1
ATOM 677 C C . ASP A 1 84 ? 24.120 1.522 -30.408 1.00 97.31 84 ASP A C 1
ATOM 679 O O . ASP A 1 84 ? 23.372 2.012 -29.557 1.00 97.31 84 ASP A O 1
ATOM 683 N N . VAL A 1 85 ? 24.910 0.480 -30.116 1.00 97.19 85 VAL A N 1
ATOM 684 C CA . VAL A 1 85 ? 24.965 -0.148 -28.782 1.00 97.19 85 VAL A CA 1
ATOM 685 C C . VAL A 1 85 ? 25.398 0.859 -27.713 1.00 97.19 85 VAL A C 1
ATOM 687 O O . VAL A 1 85 ? 24.782 0.923 -26.644 1.00 97.19 85 VAL A O 1
ATOM 690 N N . LYS A 1 86 ? 26.418 1.685 -27.986 1.00 96.56 86 LYS A N 1
ATOM 691 C CA . LYS A 1 86 ? 26.857 2.741 -27.055 1.00 96.56 86 LYS A CA 1
ATOM 692 C C . LYS A 1 86 ? 25.752 3.765 -26.809 1.00 96.56 86 LYS A C 1
ATOM 694 O O . LYS A 1 86 ? 25.521 4.144 -25.660 1.00 96.56 86 LYS A O 1
ATOM 699 N N . ILE A 1 87 ? 25.053 4.186 -27.864 1.00 97.56 87 ILE A N 1
ATOM 700 C CA . ILE A 1 87 ? 23.937 5.133 -27.761 1.00 97.56 87 ILE A CA 1
ATOM 701 C C . ILE A 1 87 ? 22.828 4.548 -26.884 1.00 97.56 87 ILE A C 1
ATOM 703 O O . ILE A 1 87 ? 22.389 5.207 -25.941 1.00 97.56 87 ILE A O 1
ATOM 707 N N . ILE A 1 88 ? 22.402 3.308 -27.139 1.00 97.00 88 ILE A N 1
ATOM 708 C CA . ILE A 1 88 ? 21.347 2.653 -26.352 1.00 97.00 88 ILE A CA 1
ATOM 709 C C . ILE A 1 88 ? 21.756 2.494 -24.892 1.00 97.00 88 ILE A C 1
ATOM 711 O O . ILE A 1 88 ? 20.954 2.787 -24.009 1.00 97.00 88 ILE A O 1
ATOM 715 N N . THR A 1 89 ? 23.001 2.100 -24.631 1.00 94.62 89 THR A N 1
ATOM 716 C CA . THR A 1 89 ? 23.514 1.960 -23.262 1.00 94.62 89 THR A CA 1
ATOM 717 C C . THR A 1 89 ? 23.449 3.298 -22.518 1.00 94.62 89 THR A C 1
ATOM 719 O O . THR A 1 89 ? 22.927 3.365 -21.406 1.00 94.62 89 THR A O 1
ATOM 722 N N . SER A 1 90 ? 23.856 4.398 -23.163 1.00 97.06 90 SER A N 1
ATOM 723 C CA . SER A 1 90 ? 23.720 5.746 -22.591 1.00 97.06 90 SER A CA 1
ATOM 724 C C . SER A 1 90 ? 22.255 6.149 -22.364 1.00 97.06 90 SER A C 1
ATOM 726 O O . SER A 1 90 ? 21.925 6.778 -21.359 1.00 97.06 90 SER A O 1
ATOM 728 N N . LEU A 1 91 ? 21.341 5.775 -23.266 1.00 97.56 91 LEU A N 1
ATOM 729 C CA . LEU A 1 91 ? 19.908 6.028 -23.086 1.00 97.56 91 LEU A CA 1
ATOM 730 C C . LEU A 1 91 ? 19.314 5.226 -21.918 1.00 97.56 91 LEU A C 1
ATOM 732 O O . LEU A 1 91 ? 18.451 5.751 -21.217 1.00 97.56 91 LEU A O 1
ATOM 736 N N . GLN A 1 92 ? 19.777 3.996 -21.685 1.00 95.56 92 GLN A N 1
ATOM 737 C CA . GLN A 1 92 ? 19.384 3.187 -20.527 1.00 95.56 92 GLN A CA 1
ATOM 738 C C . GLN A 1 92 ? 19.890 3.793 -19.210 1.00 95.56 92 GLN A C 1
ATOM 740 O O . GLN A 1 92 ? 19.171 3.773 -18.213 1.00 95.56 92 GLN A O 1
ATOM 745 N N . GLU A 1 93 ? 21.090 4.379 -19.191 1.00 95.25 93 GLU A N 1
ATOM 746 C CA . GLU A 1 93 ? 21.592 5.122 -18.027 1.00 95.25 93 GLU A CA 1
ATOM 747 C C . GLU A 1 93 ? 20.735 6.356 -17.733 1.00 95.25 93 GLU A C 1
ATOM 749 O O . GLU A 1 93 ? 20.241 6.505 -16.615 1.00 95.25 93 GLU A O 1
ATOM 754 N N . LYS A 1 94 ? 20.449 7.174 -18.754 1.00 96.12 94 LYS A N 1
ATOM 755 C CA . LYS A 1 94 ? 19.545 8.332 -18.625 1.00 96.12 94 LYS A CA 1
ATOM 756 C C . LYS A 1 94 ? 18.142 7.937 -18.170 1.00 96.12 94 LYS A C 1
ATOM 758 O O . LYS A 1 94 ? 17.485 8.690 -17.461 1.00 96.12 94 LYS A O 1
ATOM 763 N N . LEU A 1 95 ? 17.667 6.749 -18.541 1.00 96.44 95 LEU A N 1
ATOM 764 C CA . LEU A 1 95 ? 16.366 6.262 -18.090 1.00 96.44 95 LEU A CA 1
ATOM 765 C C . LEU A 1 95 ? 16.326 6.048 -16.568 1.00 96.44 95 LEU A C 1
ATOM 767 O O . LEU A 1 95 ? 15.313 6.351 -15.936 1.00 96.44 95 LEU A O 1
ATOM 771 N N . LYS A 1 96 ? 17.430 5.595 -15.957 1.00 95.25 96 LYS A N 1
ATOM 772 C CA . LYS A 1 96 ? 17.545 5.483 -14.489 1.00 95.25 96 LYS A CA 1
ATOM 773 C C . 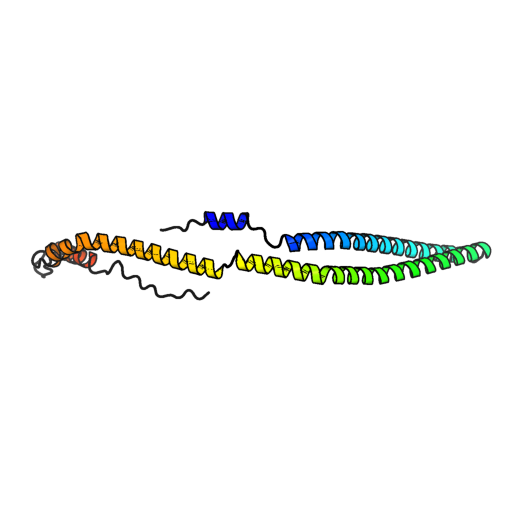LYS A 1 96 ? 17.453 6.851 -13.810 1.00 95.25 96 LYS A C 1
ATOM 775 O O . LYS A 1 96 ? 16.833 6.972 -12.749 1.00 95.25 96 LYS A O 1
ATOM 780 N N . GLU A 1 97 ? 18.032 7.877 -14.428 1.00 96.88 97 GLU A N 1
ATOM 781 C CA . GLU A 1 97 ? 17.897 9.266 -13.978 1.00 96.88 97 GLU A CA 1
ATOM 782 C C . GLU A 1 97 ? 16.436 9.719 -14.081 1.00 96.88 97 GLU A C 1
ATOM 784 O O . GLU A 1 97 ? 15.879 10.166 -13.081 1.00 96.88 97 GLU A O 1
ATOM 789 N N . SER A 1 98 ? 15.759 9.467 -15.208 1.00 97.50 98 SER A N 1
ATOM 790 C CA . SER A 1 98 ? 14.333 9.797 -15.381 1.00 97.50 98 SER A CA 1
ATOM 791 C C . SER A 1 98 ? 13.421 9.127 -14.342 1.00 97.50 98 SER A C 1
ATOM 793 O O . SER A 1 98 ? 12.487 9.752 -13.842 1.00 97.50 98 SER A O 1
ATOM 795 N N . TYR A 1 99 ? 13.692 7.875 -13.950 1.00 97.94 99 TYR A N 1
ATOM 796 C CA . TYR A 1 99 ? 12.970 7.234 -12.840 1.00 97.94 99 TYR A CA 1
ATOM 797 C C . TYR A 1 99 ? 13.210 7.935 -11.500 1.00 97.94 99 TYR A C 1
ATOM 799 O O . TYR A 1 99 ? 12.302 8.029 -10.669 1.00 97.94 99 TYR A O 1
ATOM 807 N N . THR A 1 100 ? 14.436 8.396 -11.266 1.00 97.81 100 THR A N 1
ATOM 808 C CA . THR A 1 100 ? 14.801 9.117 -10.044 1.00 97.81 100 THR A CA 1
ATOM 809 C C . THR A 1 100 ? 14.108 10.476 -9.998 1.00 97.81 100 THR A C 1
ATOM 811 O O . THR A 1 100 ? 13.500 10.807 -8.983 1.00 97.81 100 THR A O 1
ATOM 814 N N . GLU A 1 101 ? 14.107 11.213 -11.107 1.00 98.12 101 GLU A N 1
ATOM 815 C CA . GLU A 1 101 ? 13.393 12.484 -11.262 1.00 98.12 101 GLU A CA 1
ATOM 816 C C . GLU A 1 101 ? 11.885 12.317 -11.048 1.00 98.12 101 GLU A C 1
ATOM 818 O O . GLU A 1 101 ? 11.271 13.094 -10.313 1.00 98.12 101 GLU A O 1
ATOM 823 N N . LEU A 1 102 ? 11.283 11.260 -11.608 1.00 98.38 102 LEU A N 1
ATOM 824 C CA . LEU A 1 102 ? 9.866 10.960 -11.407 1.00 98.38 102 LEU A CA 1
ATOM 825 C C . LEU A 1 102 ? 9.549 10.729 -9.921 1.00 98.38 102 LEU A C 1
ATOM 827 O O . LEU A 1 102 ? 8.587 11.288 -9.390 1.00 98.38 102 LEU A O 1
ATOM 831 N N . LYS A 1 103 ? 10.379 9.949 -9.219 1.00 98.06 103 LYS A N 1
ATOM 832 C CA . LYS A 1 103 ? 10.229 9.736 -7.771 1.00 98.06 103 LYS A CA 1
ATOM 833 C C . LYS A 1 103 ? 10.395 11.038 -6.993 1.00 98.06 103 LYS A C 1
ATOM 835 O O . LYS A 1 103 ? 9.588 11.312 -6.110 1.00 98.06 103 LYS A O 1
ATOM 840 N N . GLN A 1 104 ? 11.394 11.852 -7.326 1.00 98.31 104 GLN A N 1
ATOM 841 C CA . GLN A 1 104 ? 11.633 13.144 -6.679 1.00 98.31 104 GLN A CA 1
ATOM 842 C C . GLN A 1 104 ? 10.457 14.111 -6.869 1.00 98.31 104 GLN A C 1
ATOM 844 O O . GLN A 1 104 ? 10.061 14.770 -5.910 1.00 98.31 104 GLN A O 1
ATOM 849 N N . LYS A 1 105 ? 9.855 14.144 -8.064 1.00 98.12 105 LYS A N 1
ATOM 850 C CA . LYS A 1 105 ? 8.651 14.930 -8.370 1.00 98.12 105 LYS A CA 1
ATOM 851 C C . LYS A 1 105 ? 7.464 14.522 -7.495 1.00 98.12 105 LYS A C 1
ATOM 853 O O . LYS A 1 105 ? 6.792 15.384 -6.933 1.00 98.12 105 LYS A O 1
ATOM 858 N N . TYR A 1 106 ? 7.194 13.221 -7.373 1.00 98.25 106 TYR A N 1
ATOM 859 C CA . TYR A 1 106 ? 5.992 12.726 -6.692 1.00 98.25 106 TYR A CA 1
ATOM 860 C C . TYR A 1 106 ? 6.145 12.550 -5.177 1.00 98.25 106 TYR A C 1
ATOM 862 O O . TYR A 1 106 ? 5.149 12.640 -4.462 1.00 98.25 106 TYR A O 1
ATOM 870 N N . MET A 1 107 ? 7.360 12.351 -4.663 1.00 97.75 107 MET A N 1
ATOM 871 C CA . MET A 1 107 ? 7.629 12.156 -3.234 1.00 97.75 107 MET A CA 1
ATOM 872 C C . MET A 1 107 ? 6.988 13.224 -2.321 1.00 97.75 107 MET A C 1
ATOM 874 O O . MET A 1 107 ? 6.253 12.832 -1.409 1.00 97.75 107 MET A O 1
ATOM 878 N N . PRO A 1 108 ? 7.188 14.544 -2.530 1.00 97.81 108 PRO A N 1
ATOM 879 C CA . PRO A 1 108 ? 6.565 15.555 -1.674 1.00 97.81 108 PRO A CA 1
ATOM 880 C C . PRO A 1 108 ? 5.036 15.584 -1.818 1.00 97.81 108 PRO A C 1
ATOM 882 O O . PRO A 1 108 ? 4.330 15.757 -0.827 1.00 97.81 108 PRO A O 1
ATOM 885 N N . ILE A 1 109 ? 4.513 15.346 -3.024 1.00 97.75 109 ILE A N 1
ATOM 886 C CA . ILE A 1 109 ? 3.072 15.373 -3.313 1.00 97.75 109 ILE A CA 1
ATOM 887 C C . ILE A 1 109 ? 2.367 14.212 -2.604 1.00 97.75 109 ILE A C 1
ATOM 889 O O . ILE A 1 109 ? 1.340 14.409 -1.953 1.00 97.75 109 ILE A O 1
ATOM 893 N N . ILE A 1 110 ? 2.935 13.007 -2.688 1.00 97.31 110 ILE A N 1
ATOM 894 C CA . ILE A 1 110 ? 2.432 11.821 -1.986 1.00 97.31 110 ILE A CA 1
ATOM 895 C C . ILE A 1 110 ? 2.479 12.060 -0.477 1.00 97.31 110 ILE A C 1
ATOM 897 O O . ILE A 1 110 ? 1.495 11.802 0.211 1.00 97.31 110 ILE A O 1
ATOM 901 N N . GLN A 1 111 ? 3.592 12.590 0.042 1.00 96.75 111 GLN A N 1
ATOM 902 C CA . GLN A 1 111 ? 3.733 12.867 1.470 1.00 96.75 111 GLN A CA 1
ATOM 903 C C . GLN A 1 111 ? 2.664 13.846 1.971 1.00 96.75 111 GLN A C 1
ATOM 905 O O . GLN A 1 111 ? 2.075 13.626 3.031 1.00 96.75 111 GLN A O 1
ATOM 910 N N . GLU A 1 112 ? 2.420 14.930 1.237 1.00 97.25 112 GLU A N 1
ATOM 911 C CA . GLU A 1 112 ? 1.435 15.941 1.613 1.00 97.25 112 GLU A CA 1
ATOM 912 C C . GLU A 1 112 ? 0.007 15.384 1.593 1.00 97.25 112 GLU A C 1
ATOM 914 O O . GLU A 1 112 ? -0.728 15.551 2.570 1.00 97.25 112 GLU A O 1
ATOM 919 N N . ASN A 1 113 ? -0.377 14.686 0.521 1.00 96.38 113 ASN A N 1
ATOM 920 C CA . ASN A 1 113 ? -1.715 14.106 0.399 1.00 96.38 113 ASN A CA 1
ATOM 921 C C . ASN A 1 113 ? -1.948 13.018 1.450 1.00 96.38 113 ASN A C 1
ATOM 923 O O . ASN A 1 113 ? -2.966 13.046 2.137 1.00 96.38 113 ASN A O 1
ATOM 927 N N . TYR A 1 114 ? -0.960 12.152 1.687 1.00 96.50 114 TYR A N 1
ATOM 928 C CA . TYR A 1 114 ? -1.052 11.135 2.730 1.00 96.50 114 TYR A CA 1
ATOM 929 C C . TYR A 1 114 ? -1.217 11.748 4.125 1.00 96.50 114 TYR A C 1
ATOM 931 O O . TYR A 1 114 ? -2.020 11.266 4.923 1.00 96.50 114 TYR A O 1
ATOM 939 N N . LYS A 1 115 ? -0.485 12.828 4.438 1.00 95.12 115 LYS A N 1
ATOM 940 C CA . LYS A 1 115 ? -0.638 13.542 5.716 1.00 95.12 115 LYS A CA 1
ATOM 941 C C . LYS A 1 115 ? -2.057 14.082 5.888 1.00 95.12 115 LYS A C 1
ATOM 943 O O . LYS A 1 115 ? -2.634 13.899 6.960 1.00 95.12 115 LYS A O 1
ATOM 948 N N . LYS A 1 116 ? -2.618 14.711 4.850 1.00 93.00 116 LYS A N 1
ATOM 949 C CA . LYS A 1 116 ? -3.990 15.244 4.865 1.00 93.00 116 LYS A CA 1
ATOM 950 C C . LYS A 1 116 ? -5.016 14.126 5.036 1.00 93.00 116 LYS A C 1
ATOM 952 O O . LYS A 1 116 ? -5.806 14.178 5.973 1.00 93.00 116 LYS A O 1
ATOM 957 N N . ASP A 1 117 ? -4.930 13.075 4.226 1.00 93.56 117 ASP A N 1
ATOM 958 C CA . ASP A 1 117 ? -5.829 11.920 4.308 1.00 93.56 117 ASP A CA 1
ATOM 959 C C . ASP A 1 117 ? -5.745 11.227 5.673 1.00 93.56 117 ASP A C 1
ATOM 961 O O . ASP A 1 117 ? -6.757 10.858 6.266 1.00 93.56 117 ASP A O 1
ATOM 965 N N . SER A 1 118 ? -4.537 11.090 6.224 1.00 91.25 118 SER A N 1
ATOM 966 C CA . SER A 1 118 ? -4.320 10.486 7.538 1.00 91.25 118 SER A CA 1
ATOM 967 C C . SER A 1 118 ? -4.879 11.333 8.684 1.00 91.25 118 SER A C 1
ATOM 969 O O . SER A 1 118 ? -5.348 10.771 9.679 1.00 91.25 118 SER A O 1
ATOM 971 N N . ALA A 1 119 ? -4.829 12.662 8.567 1.00 88.75 119 ALA A N 1
ATOM 972 C CA . ALA A 1 119 ? -5.441 13.572 9.530 1.00 88.75 119 ALA A CA 1
ATOM 973 C C . ALA A 1 119 ? -6.974 13.487 9.471 1.00 88.75 119 ALA A C 1
ATOM 975 O O . ALA A 1 119 ? -7.618 13.347 10.510 1.00 88.75 119 ALA A O 1
ATOM 976 N N . THR A 1 120 ? -7.549 13.477 8.265 1.00 87.44 120 THR A N 1
ATOM 977 C CA . THR A 1 120 ? -8.986 13.263 8.039 1.00 87.44 120 THR A CA 1
ATOM 978 C C . THR A 1 120 ? -9.436 11.920 8.615 1.00 87.44 120 THR A C 1
ATOM 980 O O . THR A 1 120 ? -10.397 11.874 9.380 1.00 87.44 120 THR A O 1
ATOM 983 N N . ARG A 1 121 ? -8.687 10.838 8.354 1.00 87.31 121 ARG A N 1
ATOM 984 C CA . ARG A 1 121 ? -8.948 9.515 8.938 1.00 87.31 121 ARG A CA 1
ATOM 985 C C . ARG A 1 121 ? -8.982 9.571 10.464 1.00 87.31 121 ARG A C 1
ATOM 987 O O . ARG A 1 121 ? -9.938 9.094 11.057 1.00 87.31 121 ARG A O 1
ATOM 994 N N . HIS A 1 122 ? -7.968 10.158 11.101 1.00 82.69 122 HIS A N 1
ATOM 995 C CA . HIS A 1 122 ? -7.933 10.263 12.565 1.00 82.69 122 HIS A CA 1
ATOM 996 C C . HIS A 1 122 ? -9.107 11.061 13.132 1.00 82.69 122 HIS A C 1
ATOM 998 O O . HIS A 1 122 ? -9.623 10.705 14.184 1.00 82.69 122 HIS A O 1
ATOM 1004 N N . LYS A 1 123 ? -9.532 12.124 12.441 1.00 81.44 123 LYS A N 1
ATOM 1005 C CA . LYS A 1 123 ? -10.654 12.957 12.879 1.00 81.44 123 LYS A CA 1
ATOM 1006 C C . LYS A 1 123 ? -11.996 12.227 12.787 1.00 81.44 123 LYS A C 1
ATOM 1008 O O . LYS A 1 123 ? -12.831 12.403 13.664 1.00 81.44 123 LYS A O 1
ATOM 1013 N N . HIS A 1 124 ? -12.214 11.454 11.726 1.00 76.12 124 HIS A N 1
ATOM 1014 C CA . HIS A 1 124 ? -13.509 10.817 11.464 1.00 76.12 124 HIS A CA 1
ATOM 1015 C C . HIS A 1 124 ? -13.623 9.389 12.007 1.00 76.12 124 HIS A C 1
ATOM 1017 O O . HIS A 1 124 ? -14.727 8.939 12.287 1.00 76.12 124 HIS A O 1
ATOM 1023 N N . PHE A 1 125 ? -12.502 8.695 12.202 1.00 74.06 125 PHE A N 1
ATOM 1024 C CA . PHE A 1 125 ? -12.460 7.295 12.626 1.00 74.06 125 PHE A CA 1
ATOM 1025 C C . PHE A 1 125 ? -11.597 7.127 13.886 1.00 74.06 125 PHE A C 1
ATOM 1027 O O . PHE A 1 125 ? -10.667 6.317 13.923 1.00 74.06 125 PHE A O 1
ATOM 1034 N N . ASN A 1 126 ? -11.883 7.913 14.929 1.00 79.00 126 ASN A N 1
ATOM 1035 C CA . ASN A 1 126 ? -11.232 7.773 16.232 1.00 79.00 126 ASN A CA 1
ATOM 1036 C C . ASN A 1 126 ? -11.798 6.565 17.000 1.00 79.00 126 ASN A C 1
ATOM 1038 O O . ASN A 1 126 ? -12.649 6.699 17.878 1.00 79.00 126 ASN A O 1
ATOM 1042 N N . VAL A 1 127 ? -11.300 5.373 16.665 1.00 78.75 127 VAL A N 1
ATOM 1043 C CA . VAL A 1 127 ? -11.775 4.099 17.231 1.00 78.75 127 VAL A CA 1
ATOM 1044 C C . VAL A 1 127 ? -11.709 4.086 18.759 1.00 78.75 127 VAL A C 1
ATOM 1046 O O . VAL A 1 127 ? -12.614 3.561 19.400 1.00 78.75 127 VAL A O 1
ATOM 1049 N N . SER A 1 128 ? -10.681 4.686 19.362 1.00 80.12 128 SER A N 1
ATOM 1050 C CA . SER A 1 128 ? -10.516 4.703 20.820 1.00 80.12 128 SER A CA 1
ATOM 1051 C C . SER A 1 128 ? -11.653 5.439 21.528 1.00 80.12 128 SER A C 1
ATOM 1053 O O . SER A 1 128 ? -12.174 4.959 22.534 1.00 80.12 128 SER A O 1
ATOM 1055 N N . GLU A 1 129 ? -12.060 6.586 20.989 1.00 80.56 129 GLU A N 1
ATOM 1056 C CA . GLU A 1 129 ? -13.163 7.380 21.531 1.00 80.56 129 GLU A CA 1
ATOM 1057 C C . GLU A 1 129 ? -14.507 6.681 21.311 1.00 80.56 129 GLU A C 1
ATOM 1059 O O . GLU A 1 129 ? -15.303 6.572 22.242 1.00 80.56 129 GLU A O 1
ATOM 1064 N N . THR A 1 130 ? -14.719 6.099 20.126 1.00 79.94 130 THR A N 1
ATOM 1065 C CA . THR A 1 130 ? -15.913 5.292 19.842 1.00 79.94 130 THR A CA 1
ATOM 1066 C C . THR A 1 130 ? -16.026 4.091 20.785 1.00 79.94 130 THR A C 1
ATOM 1068 O O . THR A 1 130 ? -17.101 3.826 21.316 1.00 79.94 130 THR A O 1
ATOM 1071 N N . VAL A 1 131 ? -14.924 3.382 21.052 1.00 82.00 131 VAL A N 1
ATOM 1072 C CA . VAL A 1 131 ? -14.898 2.253 21.996 1.00 82.00 131 VAL A CA 1
ATOM 1073 C C . VAL A 1 131 ? -15.230 2.710 23.414 1.00 82.00 131 VAL A C 1
ATOM 1075 O O . VAL A 1 131 ? -15.989 2.029 24.104 1.00 82.00 131 VAL A O 1
ATOM 1078 N N . ALA A 1 132 ? -14.678 3.842 23.861 1.00 83.00 132 ALA A N 1
ATOM 1079 C CA . ALA A 1 132 ? -14.977 4.391 25.181 1.00 83.00 132 ALA A CA 1
ATOM 1080 C C . ALA A 1 132 ? -16.463 4.758 25.312 1.00 83.00 132 ALA A C 1
ATOM 1082 O O . ALA A 1 132 ? -17.099 4.392 26.299 1.00 83.00 132 ALA A O 1
ATOM 1083 N N . TYR A 1 133 ? -17.027 5.409 24.293 1.00 84.69 133 TYR A N 1
ATOM 1084 C CA . TYR A 1 133 ? -18.438 5.784 24.258 1.00 84.69 133 TYR A CA 1
ATOM 1085 C C . TYR A 1 133 ? -19.363 4.560 24.311 1.00 84.69 133 TYR A C 1
ATOM 1087 O O . TYR A 1 133 ? -20.166 4.439 25.234 1.00 84.69 133 TYR A O 1
ATOM 1095 N N . VAL A 1 134 ? -19.182 3.595 23.401 1.00 84.19 134 VAL A N 1
ATOM 1096 C CA . VAL A 1 134 ? -20.012 2.376 23.337 1.00 84.19 134 VAL A CA 1
ATOM 1097 C C . VAL A 1 134 ? -19.907 1.549 24.621 1.00 84.19 134 VAL A C 1
ATOM 1099 O O . VAL A 1 134 ? -20.897 0.980 25.081 1.00 84.19 134 VAL A O 1
ATOM 1102 N N . ARG A 1 135 ? -18.718 1.487 25.238 1.00 84.00 135 ARG A N 1
ATOM 1103 C CA . ARG A 1 135 ? -18.526 0.817 26.532 1.00 84.00 135 ARG A CA 1
ATOM 1104 C C . ARG A 1 135 ? -19.391 1.451 27.618 1.00 84.00 135 ARG A C 1
ATOM 1106 O O . ARG A 1 135 ? -20.065 0.721 28.340 1.00 84.00 135 ARG A O 1
ATOM 1113 N N . ASN A 1 136 ? -19.362 2.777 27.724 1.00 86.00 136 ASN A N 1
ATOM 1114 C CA . ASN A 1 136 ? -20.118 3.504 28.738 1.00 86.00 136 ASN A CA 1
ATOM 1115 C C . ASN A 1 136 ? -21.629 3.362 28.509 1.00 86.00 136 ASN A C 1
ATOM 1117 O O . ASN A 1 136 ? -22.364 3.124 29.464 1.00 86.00 136 ASN A O 1
ATOM 1121 N N . GLU A 1 137 ? -22.093 3.429 27.256 1.00 87.25 137 GLU A N 1
ATOM 1122 C CA . GLU A 1 137 ? -23.507 3.202 26.930 1.00 87.25 137 GLU A CA 1
ATOM 1123 C C . GLU A 1 137 ? -23.967 1.791 27.312 1.00 87.25 137 GLU A C 1
ATOM 1125 O O . GLU A 1 137 ? -25.029 1.626 27.911 1.00 87.25 137 GLU A O 1
ATOM 1130 N N . LEU A 1 138 ? -23.157 0.766 27.029 1.00 86.56 138 LEU A N 1
ATOM 1131 C CA . LEU A 1 138 ? -23.488 -0.607 27.406 1.00 86.56 138 LEU A CA 1
ATOM 1132 C C . LEU A 1 138 ? -23.520 -0.788 28.930 1.00 86.56 138 LEU A C 1
ATOM 1134 O O . LEU A 1 138 ? -24.424 -1.444 29.444 1.00 86.56 138 LEU A O 1
ATOM 1138 N N . GLN A 1 139 ? -22.561 -0.202 29.654 1.00 85.31 139 GLN A N 1
ATOM 1139 C CA . GLN A 1 139 ? -22.550 -0.217 31.120 1.00 85.31 139 GLN A CA 1
ATOM 1140 C C . GLN A 1 139 ? -23.809 0.440 31.695 1.00 85.31 139 GLN A C 1
ATOM 1142 O O . GLN A 1 139 ? -24.434 -0.133 32.586 1.00 85.31 139 GLN A O 1
ATOM 1147 N N . GLN A 1 140 ? -24.214 1.592 31.154 1.00 86.94 140 GLN A N 1
ATOM 1148 C CA . GLN A 1 140 ? -25.430 2.281 31.578 1.00 86.94 140 GLN A CA 1
ATOM 1149 C C . GLN A 1 140 ? -26.679 1.441 31.296 1.00 86.94 140 GLN A C 1
ATOM 1151 O O . GLN A 1 140 ? -27.484 1.236 32.197 1.00 86.94 140 GLN A O 1
ATOM 1156 N N . ALA A 1 141 ? -26.809 0.881 30.090 1.00 86.31 141 ALA A N 1
ATOM 1157 C CA . ALA A 1 141 ? -27.959 0.059 29.718 1.00 86.31 141 ALA A CA 1
ATOM 1158 C C . ALA A 1 141 ? -28.111 -1.185 30.611 1.00 86.31 141 ALA A C 1
ATOM 1160 O O . ALA A 1 141 ? -29.225 -1.554 30.985 1.00 86.31 141 ALA A O 1
ATOM 1161 N N . ILE A 1 142 ? -26.997 -1.831 30.976 1.00 85.25 142 ILE A N 1
ATOM 1162 C CA . ILE A 1 142 ? -27.016 -2.958 31.915 1.00 85.25 142 ILE A CA 1
ATOM 1163 C C . ILE A 1 142 ? -27.392 -2.478 33.325 1.00 85.25 142 ILE A C 1
ATOM 1165 O O . ILE A 1 142 ? -28.214 -3.117 33.977 1.00 85.25 142 ILE A O 1
ATOM 1169 N N . SER A 1 143 ? -26.853 -1.343 33.780 1.00 83.69 143 SER A N 1
ATOM 1170 C CA . SER A 1 143 ? -27.193 -0.770 35.088 1.00 83.69 143 SER A CA 1
ATOM 1171 C C . SER A 1 143 ? -28.674 -0.388 35.195 1.00 83.69 143 SER A C 1
ATOM 1173 O O . SER A 1 143 ? -29.312 -0.689 36.203 1.00 83.69 143 SER A O 1
ATOM 1175 N N . ASP A 1 144 ? -29.252 0.203 34.147 1.00 84.38 144 ASP A N 1
ATOM 1176 C CA . ASP A 1 144 ? -30.678 0.536 34.084 1.00 84.38 144 ASP A CA 1
ATOM 1177 C C . ASP A 1 144 ? -31.548 -0.729 34.108 1.00 84.38 144 ASP A C 1
ATOM 1179 O O . ASP A 1 144 ? -32.569 -0.773 34.796 1.00 84.38 144 ASP A O 1
ATOM 1183 N N . TYR A 1 145 ? -31.119 -1.786 33.410 1.00 83.44 145 TYR A N 1
ATOM 1184 C CA . TYR A 1 145 ? -31.787 -3.086 33.437 1.00 83.44 145 TYR A CA 1
ATOM 1185 C C . TYR A 1 145 ? -31.761 -3.719 34.839 1.00 83.44 145 TYR A C 1
ATOM 1187 O O . TYR A 1 145 ? -32.794 -4.172 35.330 1.00 83.44 145 TYR A O 1
ATOM 1195 N N . GLU A 1 146 ? -30.612 -3.701 35.523 1.00 82.50 146 GLU A N 1
ATOM 1196 C CA . GLU A 1 146 ? -30.497 -4.158 36.916 1.00 82.50 146 GLU A CA 1
ATOM 1197 C C . GLU A 1 146 ? -31.367 -3.335 37.865 1.00 82.50 146 GLU A C 1
ATOM 1199 O O . GLU A 1 146 ? -32.011 -3.886 38.759 1.00 82.50 146 GLU A O 1
ATOM 1204 N N . LYS A 1 147 ? -31.401 -2.013 37.679 1.00 82.94 147 LYS A N 1
ATOM 1205 C CA . LYS A 1 147 ? -32.237 -1.123 38.480 1.00 82.94 147 LYS A CA 1
ATOM 1206 C C . LYS A 1 147 ? -33.715 -1.462 38.308 1.00 82.94 147 LYS A C 1
ATOM 1208 O O . LYS A 1 147 ? -34.410 -1.587 39.310 1.00 82.94 147 LYS A O 1
ATOM 1213 N N . ALA A 1 148 ? -34.170 -1.686 37.076 1.00 86.12 148 ALA A N 1
ATOM 1214 C CA . ALA A 1 148 ? -35.546 -2.088 36.799 1.00 86.12 148 ALA A CA 1
ATOM 1215 C C . ALA A 1 148 ? -35.905 -3.437 37.449 1.00 86.12 148 ALA A C 1
ATOM 1217 O O . ALA A 1 148 ? -37.010 -3.584 37.970 1.00 86.12 148 ALA A O 1
ATOM 1218 N N . ILE A 1 149 ? -34.975 -4.403 37.470 1.00 83.88 149 ILE A N 1
ATOM 1219 C CA . ILE A 1 149 ? -35.154 -5.666 38.209 1.00 83.88 149 ILE A CA 1
ATOM 1220 C C . ILE A 1 149 ? -35.299 -5.386 39.706 1.00 83.88 149 ILE A C 1
ATOM 1222 O O . ILE A 1 149 ? -36.264 -5.831 40.317 1.00 83.88 149 ILE A O 1
ATOM 1226 N N . ARG A 1 150 ? -34.381 -4.610 40.295 1.00 80.56 150 ARG A N 1
ATOM 1227 C CA . ARG A 1 150 ? -34.409 -4.282 41.729 1.00 80.56 150 ARG A CA 1
ATOM 1228 C C . ARG A 1 150 ? -35.679 -3.542 42.137 1.00 80.56 150 ARG A C 1
ATOM 1230 O O . ARG A 1 150 ? -36.220 -3.828 43.198 1.00 80.56 150 ARG A O 1
ATOM 1237 N N . GLU A 1 151 ? -36.149 -2.604 41.319 1.00 86.62 151 GLU A N 1
ATOM 1238 C CA . GLU A 1 151 ? -37.398 -1.873 41.558 1.00 86.62 151 GLU A CA 1
ATOM 1239 C C . GLU A 1 151 ? -38.609 -2.815 41.549 1.00 86.62 151 GLU A C 1
ATOM 1241 O O . GLU A 1 151 ? -39.489 -2.678 42.395 1.00 86.62 151 GLU A O 1
ATOM 1246 N N . GLN A 1 152 ? -38.646 -3.796 40.641 1.00 86.06 152 GLN A N 1
ATOM 1247 C CA . GLN A 1 152 ? -39.702 -4.815 40.613 1.00 86.06 152 GLN A CA 1
ATOM 1248 C C . GLN A 1 152 ? -39.601 -5.787 41.794 1.00 86.06 152 GLN A C 1
ATOM 1250 O O . GLN A 1 152 ? -40.618 -6.091 42.413 1.00 86.06 152 GLN A O 1
ATOM 1255 N N . ASP A 1 153 ? -38.393 -6.223 42.164 1.00 83.00 153 ASP A N 1
ATOM 1256 C CA . ASP A 1 153 ? -38.172 -7.039 43.362 1.00 83.00 153 ASP A CA 1
ATOM 1257 C C . ASP A 1 153 ? -38.672 -6.290 44.612 1.00 83.00 153 ASP A C 1
ATOM 1259 O O . ASP A 1 153 ? -39.450 -6.829 45.397 1.00 83.00 153 ASP A O 1
ATOM 1263 N N . GLN A 1 154 ? -38.317 -5.011 44.777 1.00 82.19 154 GLN A N 1
ATOM 1264 C CA . GLN A 1 154 ? -38.744 -4.193 45.921 1.00 82.19 154 GLN A CA 1
ATOM 1265 C C . GLN A 1 154 ? -40.265 -4.042 46.061 1.00 82.19 154 GLN A C 1
ATOM 1267 O O . GLN A 1 154 ? -40.731 -3.765 47.162 1.00 82.19 154 GLN A O 1
ATOM 1272 N N . GLN A 1 155 ? -41.049 -4.232 44.997 1.00 88.19 155 GLN A N 1
ATOM 1273 C CA . GLN A 1 155 ? -42.513 -4.185 45.087 1.00 88.19 155 GLN A CA 1
ATOM 1274 C C . GLN A 1 155 ? -43.103 -5.401 45.807 1.00 88.19 155 GLN A C 1
ATOM 1276 O O . GLN A 1 155 ? -44.181 -5.297 46.386 1.00 88.19 155 GLN A O 1
ATOM 1281 N N . VAL A 1 156 ? -42.417 -6.546 45.770 1.00 84.75 156 VAL A N 1
ATOM 1282 C CA . VAL A 1 156 ? -42.899 -7.800 46.369 1.00 84.75 156 VAL A CA 1
ATOM 1283 C C . VAL A 1 156 ? -42.131 -8.187 47.625 1.00 84.75 156 VAL A C 1
ATOM 1285 O O . VAL A 1 156 ? -42.688 -8.855 48.492 1.00 84.75 156 VAL A O 1
ATOM 1288 N N . MET A 1 157 ? -40.870 -7.758 47.748 1.00 84.38 157 MET A N 1
ATOM 1289 C CA . MET A 1 157 ? -40.002 -8.159 48.854 1.00 84.38 157 MET A CA 1
ATOM 1290 C C . MET A 1 157 ? -40.560 -7.790 50.234 1.00 84.38 157 MET A C 1
ATOM 1292 O O . MET A 1 157 ? -40.560 -8.688 51.064 1.00 84.38 157 MET A O 1
ATOM 1296 N N . PRO A 1 158 ? -41.084 -6.575 50.507 1.00 86.44 158 PRO A N 1
ATOM 1297 C CA . PRO A 1 158 ? -41.633 -6.255 51.826 1.00 86.44 158 PRO A CA 1
ATOM 1298 C C . PRO A 1 158 ? -42.715 -7.241 52.266 1.00 86.44 158 PRO A C 1
ATOM 1300 O O . PRO A 1 158 ? -42.608 -7.810 53.337 1.00 86.44 158 PRO A O 1
ATOM 1303 N N . LEU A 1 159 ? -43.681 -7.554 51.395 1.00 88.38 159 LEU A N 1
ATOM 1304 C CA . LEU A 1 159 ? -44.731 -8.528 51.706 1.00 88.38 159 LEU A CA 1
ATOM 1305 C C . LEU A 1 159 ? -44.158 -9.932 51.956 1.00 88.38 159 LEU A C 1
ATOM 1307 O O . LEU A 1 159 ? -44.578 -10.622 52.874 1.00 88.38 159 LEU A O 1
ATOM 1311 N N . ILE A 1 160 ? -43.198 -10.371 51.138 1.00 86.25 160 ILE A N 1
ATOM 1312 C CA . ILE A 1 160 ? -42.567 -11.688 51.301 1.00 86.25 160 ILE A CA 1
ATOM 1313 C C . ILE A 1 160 ? -41.768 -11.758 52.610 1.00 86.25 160 ILE A C 1
ATOM 1315 O O . ILE A 1 160 ? -41.790 -12.790 53.278 1.00 86.25 160 ILE A O 1
ATOM 1319 N N . TYR A 1 161 ? -41.059 -10.691 52.978 1.00 83.75 161 TYR A N 1
ATOM 1320 C CA . TYR A 1 161 ? -40.316 -10.636 54.232 1.00 83.75 161 TYR A CA 1
ATOM 1321 C C . TYR A 1 161 ? -41.264 -10.567 55.432 1.00 83.75 161 TYR A C 1
ATOM 1323 O O . TYR A 1 161 ? -41.232 -11.471 56.263 1.00 83.75 161 TYR A O 1
ATOM 1331 N N . ASP A 1 162 ? -42.146 -9.571 55.455 1.00 86.75 162 ASP A N 1
ATOM 1332 C CA . ASP A 1 162 ? -42.977 -9.234 56.610 1.00 86.75 162 ASP A CA 1
ATOM 1333 C C . ASP A 1 162 ? -44.054 -10.302 56.896 1.00 86.75 162 ASP A C 1
ATOM 1335 O O . ASP A 1 162 ? -44.260 -10.663 58.053 1.00 86.75 162 ASP A O 1
ATOM 1339 N N . ASP A 1 163 ? -44.718 -10.848 55.865 1.00 87.69 163 ASP A N 1
ATOM 1340 C CA . ASP A 1 163 ? -45.847 -11.779 56.058 1.00 87.69 163 ASP A CA 1
ATOM 1341 C C . ASP A 1 163 ? -45.444 -13.260 55.991 1.00 87.69 163 ASP A C 1
ATOM 1343 O O . ASP A 1 163 ? -46.178 -14.114 56.486 1.00 87.69 163 ASP A O 1
ATOM 1347 N N . PHE A 1 164 ? -44.316 -13.600 55.354 1.00 88.44 164 PHE A N 1
ATOM 1348 C CA . PHE A 1 164 ? -43.909 -15.001 55.181 1.00 88.44 164 PHE A CA 1
ATOM 1349 C C . PHE A 1 164 ? -42.611 -15.324 55.907 1.00 88.44 164 PHE A C 1
ATOM 1351 O O . PHE A 1 164 ? -42.587 -16.249 56.714 1.00 88.44 164 PHE A O 1
ATOM 1358 N N . LEU A 1 165 ? -41.512 -14.628 55.601 1.00 85.38 165 LEU A N 1
ATOM 1359 C CA . LEU A 1 165 ? -40.202 -14.973 56.169 1.00 85.38 165 LEU A CA 1
ATOM 1360 C C . LEU A 1 165 ? -40.113 -14.672 57.674 1.00 85.38 165 LEU A C 1
ATOM 1362 O O . LEU A 1 165 ? -39.406 -15.400 58.373 1.00 85.38 165 LEU A O 1
ATOM 1366 N N . ASP A 1 166 ? -40.853 -13.676 58.162 1.00 84.94 166 ASP A N 1
ATOM 1367 C CA . ASP A 1 166 ? -40.926 -13.313 59.582 1.00 84.94 166 ASP A CA 1
ATOM 1368 C C . ASP A 1 166 ? -41.975 -14.124 60.376 1.00 84.94 166 ASP A C 1
ATOM 1370 O O . ASP A 1 166 ? -41.966 -14.103 61.613 1.00 84.94 166 ASP A O 1
ATOM 1374 N N . ASP A 1 167 ? -42.839 -14.907 59.714 1.00 88.06 167 ASP A N 1
ATOM 1375 C CA . ASP A 1 167 ? -43.794 -15.795 60.389 1.00 88.06 167 ASP A CA 1
ATOM 1376 C C . ASP A 1 167 ? -43.070 -17.013 60.984 1.00 88.06 167 ASP A C 1
ATOM 1378 O O . ASP A 1 167 ? -42.777 -18.007 60.316 1.00 88.06 167 ASP A O 1
ATOM 1382 N N . SER A 1 168 ? -42.792 -16.944 62.287 1.00 85.31 168 SER A N 1
ATOM 1383 C CA . SER A 1 168 ? -42.089 -17.996 63.029 1.00 85.31 168 SER A CA 1
ATOM 1384 C C . SER A 1 168 ? -42.817 -19.347 63.085 1.00 85.31 168 SER A C 1
ATOM 1386 O O . SER A 1 168 ? -42.156 -20.371 63.264 1.00 85.31 168 SER A O 1
ATOM 1388 N N . GLU A 1 169 ? -44.146 -19.370 62.938 1.00 85.88 169 GLU A N 1
ATOM 1389 C CA . GLU A 1 169 ? -44.929 -20.609 62.931 1.00 85.88 169 GLU A CA 1
ATOM 1390 C C . GLU A 1 169 ? -44.806 -21.289 61.564 1.00 85.88 169 GLU A C 1
ATOM 1392 O O . GLU A 1 169 ? -44.483 -22.478 61.490 1.00 85.88 169 GLU A O 1
ATOM 1397 N N . LEU A 1 170 ? -44.953 -20.515 60.484 1.00 83.69 170 LEU A N 1
ATOM 1398 C CA . LEU A 1 170 ? -44.761 -20.984 59.111 1.00 83.69 170 LEU A CA 1
ATOM 1399 C C . LEU A 1 170 ? -43.303 -21.385 58.827 1.00 83.69 170 LEU A C 1
ATOM 1401 O O . LEU A 1 170 ? -43.046 -22.363 58.124 1.00 83.69 170 LEU A O 1
ATOM 1405 N N . MET A 1 171 ? -42.343 -20.641 59.381 1.00 85.94 171 MET A N 1
ATOM 1406 C CA . MET A 1 171 ? -40.902 -20.809 59.158 1.00 85.94 171 MET A CA 1
ATOM 1407 C C . MET A 1 171 ? -40.219 -21.731 60.177 1.00 85.94 171 MET A C 1
ATOM 1409 O O . MET A 1 171 ? -38.982 -21.738 60.271 1.00 85.94 171 MET A O 1
ATOM 1413 N N . ASN A 1 172 ? -41.005 -22.510 60.925 1.00 82.62 172 ASN A N 1
ATOM 1414 C CA . ASN A 1 172 ? -40.522 -23.447 61.930 1.00 82.62 172 ASN A CA 1
ATOM 1415 C C . ASN A 1 172 ? -39.780 -24.638 61.291 1.00 82.62 172 ASN A C 1
ATOM 1417 O O . ASN A 1 172 ? -40.311 -25.369 60.456 1.00 82.62 172 ASN A O 1
ATOM 1421 N N . GLU A 1 173 ? -38.540 -24.861 61.728 1.00 79.12 173 GLU A N 1
ATOM 1422 C CA . GLU A 1 173 ? -37.660 -25.944 61.261 1.00 79.12 173 GLU A CA 1
ATOM 1423 C C . GLU A 1 173 ? -37.412 -27.021 62.334 1.00 79.12 173 GLU A C 1
ATOM 1425 O O . GLU A 1 173 ? -36.480 -27.827 62.223 1.00 79.12 173 GLU A O 1
ATOM 1430 N N . GLY A 1 174 ? -38.223 -27.025 63.395 1.00 75.56 174 GLY A N 1
ATOM 1431 C CA . GLY A 1 174 ? -38.096 -27.925 64.534 1.00 75.56 174 GLY A CA 1
ATOM 1432 C C . GLY A 1 174 ? -38.133 -29.408 64.154 1.00 75.56 174 GLY A C 1
ATOM 1433 O O . GLY A 1 174 ? -38.745 -29.817 63.171 1.00 75.56 174 GLY A O 1
ATOM 1434 N N . TRP A 1 175 ? -37.487 -30.241 64.973 1.00 64.38 175 TRP A N 1
ATOM 1435 C CA . TRP A 1 175 ? -37.393 -31.694 64.765 1.00 64.38 175 TRP A CA 1
ATOM 1436 C C . TRP A 1 175 ? -38.736 -32.432 64.851 1.00 64.38 175 TRP A C 1
ATOM 1438 O O . TRP A 1 175 ? -38.820 -33.579 64.423 1.00 64.38 175 TRP A O 1
ATOM 1448 N N . GLU A 1 176 ? -39.760 -31.782 65.406 1.00 71.75 176 GLU A N 1
ATOM 1449 C CA . GLU A 1 176 ? -41.124 -32.307 65.528 1.00 71.75 176 GLU A CA 1
ATOM 1450 C C . GLU A 1 176 ? -41.971 -32.078 64.263 1.00 71.75 176 GLU A C 1
ATOM 1452 O O . GLU A 1 176 ? -43.038 -32.672 64.123 1.00 71.75 176 GLU A O 1
ATOM 1457 N N . VAL A 1 177 ? -41.491 -31.254 63.323 1.00 73.00 177 VAL A N 1
ATOM 1458 C CA . VAL A 1 177 ? -42.130 -31.023 62.022 1.00 73.00 177 VAL A CA 1
ATOM 1459 C C . VAL A 1 177 ? -41.760 -32.165 61.072 1.00 73.00 177 VAL A C 1
ATOM 1461 O O . VAL A 1 177 ? -40.616 -32.629 61.059 1.00 73.00 177 VAL A O 1
ATOM 1464 N N . ASP A 1 178 ? -42.710 -32.631 60.256 1.00 84.62 178 ASP A N 1
ATOM 1465 C CA . ASP A 1 178 ? -42.432 -33.694 59.293 1.00 84.62 178 ASP A CA 1
ATOM 1466 C C . ASP A 1 178 ? -41.303 -33.296 58.321 1.00 84.62 178 ASP A C 1
ATOM 1468 O O . ASP A 1 178 ? -41.105 -32.128 57.963 1.00 84.62 178 ASP A O 1
ATOM 1472 N N . GLN A 1 179 ? -40.527 -34.294 57.900 1.00 82.88 179 GLN A N 1
ATOM 1473 C CA . GLN A 1 179 ? -39.307 -34.079 57.125 1.00 82.88 179 GLN A CA 1
ATOM 1474 C C . GLN A 1 179 ? -39.569 -33.371 55.786 1.00 82.88 179 GLN A C 1
ATOM 1476 O O . GLN A 1 179 ? -38.703 -32.637 55.306 1.00 82.88 179 GLN A O 1
ATOM 1481 N N . GLU A 1 180 ? -40.743 -33.564 55.189 1.00 84.88 180 GLU A N 1
ATOM 1482 C CA . GLU A 1 180 ? -41.109 -32.969 53.907 1.00 84.88 180 GLU A CA 1
ATOM 1483 C C . GLU A 1 180 ? -41.410 -31.472 54.058 1.00 84.88 180 GLU A C 1
ATOM 1485 O O . GLU A 1 180 ? -40.915 -30.650 53.283 1.00 84.88 180 GLU A O 1
ATOM 1490 N N . SER A 1 181 ? -42.145 -31.099 55.105 1.00 81.94 181 SER A N 1
ATOM 1491 C CA . SER A 1 181 ? -42.427 -29.704 55.450 1.00 81.94 181 SER A CA 1
ATOM 1492 C C . SER A 1 181 ? -41.156 -28.935 55.798 1.00 81.94 181 SER A C 1
ATOM 1494 O O . SER A 1 181 ? -40.944 -27.842 55.271 1.00 81.94 181 SER A O 1
ATOM 1496 N N . ARG A 1 182 ? -40.235 -29.540 56.561 1.00 83.00 182 ARG A N 1
ATOM 1497 C CA . ARG A 1 182 ? -38.930 -28.922 56.848 1.00 83.00 182 ARG A CA 1
ATOM 1498 C C . ARG A 1 182 ? -38.120 -28.654 55.574 1.00 83.00 182 ARG A C 1
ATOM 1500 O O . ARG A 1 182 ? -37.491 -27.606 55.444 1.00 83.00 182 ARG A O 1
ATOM 1507 N N . VAL A 1 183 ? -38.136 -29.580 54.610 1.00 84.56 183 VAL A N 1
ATOM 1508 C CA . VAL A 1 183 ? -37.460 -29.396 53.312 1.00 84.56 183 VAL A CA 1
ATOM 1509 C C . VAL A 1 183 ? -38.088 -28.252 52.513 1.00 84.56 183 VAL A C 1
ATOM 1511 O O . VAL A 1 183 ? -37.346 -27.461 51.930 1.00 84.56 183 VAL A O 1
ATOM 1514 N N . ARG A 1 184 ? -39.422 -28.119 52.514 1.00 84.94 184 ARG A N 1
ATOM 1515 C CA . ARG A 1 184 ? -40.127 -27.015 51.839 1.00 84.94 184 ARG A CA 1
ATOM 1516 C C . ARG A 1 184 ? -39.774 -25.649 52.426 1.00 84.94 184 ARG A C 1
ATOM 1518 O O . ARG A 1 184 ? -39.437 -24.752 51.659 1.00 84.94 184 ARG A O 1
ATOM 1525 N N . VAL A 1 185 ? -39.789 -25.507 53.752 1.00 86.12 185 VAL A N 1
ATOM 1526 C CA . VAL A 1 185 ? -39.433 -24.252 54.443 1.00 86.12 185 VAL A CA 1
ATOM 1527 C C . VAL A 1 185 ? -37.993 -23.846 54.123 1.00 86.12 185 VAL A C 1
ATOM 1529 O O . VAL A 1 185 ? -37.735 -22.723 53.689 1.00 86.12 185 VAL A O 1
ATOM 1532 N N . LEU A 1 186 ? -37.053 -24.788 54.228 1.00 83.56 186 LEU A N 1
ATOM 1533 C CA . LEU A 1 186 ? -35.649 -24.542 53.897 1.00 83.56 186 LEU A CA 1
ATOM 1534 C C . LEU A 1 186 ? -35.429 -24.206 52.416 1.00 83.56 186 LEU A C 1
ATOM 1536 O O . LEU A 1 186 ? -34.517 -23.446 52.091 1.00 83.56 186 LEU A O 1
ATOM 1540 N N . ALA A 1 187 ? -36.202 -24.803 51.507 1.00 84.56 187 ALA A N 1
ATOM 1541 C CA . ALA A 1 187 ? -36.143 -24.486 50.082 1.00 84.56 187 ALA A CA 1
ATOM 1542 C C . ALA A 1 187 ? -36.717 -23.089 49.795 1.00 84.56 187 ALA A C 1
ATOM 1544 O O . ALA A 1 187 ? -36.149 -22.344 48.993 1.00 84.56 187 ALA A O 1
ATOM 1545 N N . PHE A 1 188 ? -37.796 -22.712 50.485 1.00 86.06 188 PHE A N 1
ATOM 1546 C CA . PHE A 1 188 ? -38.392 -21.385 50.392 1.00 86.06 188 PHE A CA 1
ATOM 1547 C C . PHE A 1 188 ? -37.411 -20.308 50.865 1.00 86.06 188 PHE A C 1
ATOM 1549 O O . PHE A 1 188 ? -37.062 -19.444 50.068 1.00 86.06 188 PHE A O 1
ATOM 1556 N N . LYS A 1 189 ? -36.853 -20.409 52.081 1.00 82.50 189 LYS A N 1
ATOM 1557 C CA . LYS A 1 189 ? -35.856 -19.446 52.597 1.00 82.50 189 LYS A CA 1
ATOM 1558 C C . LYS A 1 189 ? -34.656 -19.285 51.662 1.00 82.50 189 LYS A C 1
ATOM 1560 O O . LYS A 1 189 ? -34.320 -18.172 51.260 1.00 82.50 189 LYS A O 1
ATOM 1565 N N . ARG A 1 190 ? -34.079 -20.402 51.204 1.00 82.00 190 ARG A N 1
ATOM 1566 C CA . ARG A 1 190 ? -32.944 -20.398 50.262 1.00 82.00 190 ARG A CA 1
ATOM 1567 C C . ARG A 1 190 ? -33.243 -19.707 48.932 1.00 82.00 190 ARG A C 1
ATOM 1569 O O . ARG A 1 190 ? -32.320 -19.226 48.281 1.00 82.00 190 ARG A O 1
ATOM 1576 N N . THR A 1 191 ? -34.511 -19.630 48.528 1.00 82.31 191 THR A N 1
ATOM 1577 C CA . THR A 1 191 ? -34.918 -18.909 47.314 1.00 82.31 191 THR A CA 1
ATOM 1578 C C . THR A 1 191 ? -34.690 -17.395 47.450 1.00 82.31 191 THR A C 1
ATOM 1580 O O . THR A 1 191 ? -34.476 -16.719 46.441 1.00 82.31 191 THR A O 1
ATOM 1583 N N . PHE A 1 192 ? -34.680 -16.854 48.673 1.00 77.38 192 PHE A N 1
ATOM 1584 C CA . PHE A 1 192 ? -34.579 -15.415 48.955 1.00 77.38 192 PHE A CA 1
ATOM 1585 C C . PHE A 1 192 ? -33.268 -14.995 49.648 1.00 77.38 192 PHE A C 1
ATOM 1587 O O . PHE A 1 192 ? -32.967 -13.810 49.689 1.00 77.38 192 PHE A O 1
ATOM 1594 N N . GLU A 1 193 ? -32.447 -15.937 50.126 1.00 65.12 193 GLU A N 1
ATOM 1595 C CA . GLU A 1 193 ? -31.133 -15.652 50.742 1.00 65.12 193 GLU A CA 1
ATOM 1596 C C . GLU A 1 193 ? -30.040 -15.210 49.748 1.00 65.12 193 GLU A C 1
ATOM 1598 O O . GLU A 1 193 ? -29.044 -14.603 50.146 1.00 65.12 193 GLU A O 1
ATOM 1603 N N . PHE A 1 194 ? -30.184 -15.508 48.453 1.00 57.19 194 PHE A N 1
ATOM 1604 C CA . PHE A 1 194 ? -29.201 -15.104 47.446 1.00 57.19 194 PHE A CA 1
ATOM 1605 C C . PHE A 1 194 ? -29.452 -13.654 47.020 1.00 57.19 194 PHE A C 1
ATOM 1607 O O . PHE A 1 194 ? -30.502 -13.355 46.454 1.00 57.19 194 PHE A O 1
ATOM 1614 N N . ASP A 1 195 ? -28.476 -12.764 47.233 1.00 55.75 195 ASP A N 1
ATOM 1615 C CA . ASP A 1 195 ? -28.455 -11.420 46.640 1.00 55.75 195 ASP A CA 1
ATOM 1616 C C . ASP A 1 195 ? -28.353 -11.568 45.113 1.00 55.75 195 ASP A C 1
ATOM 1618 O O . ASP A 1 195 ? -27.264 -11.640 44.535 1.00 55.75 195 ASP A O 1
ATOM 1622 N N . ARG A 1 196 ? -29.513 -11.710 44.458 1.00 54.56 196 ARG A N 1
ATOM 1623 C CA . ARG A 1 196 ? -29.634 -12.058 43.032 1.00 54.56 196 ARG A CA 1
ATOM 1624 C C . ARG A 1 196 ? -29.006 -11.003 42.115 1.00 54.56 196 ARG A C 1
ATOM 1626 O O . ARG A 1 196 ? -28.762 -11.295 40.949 1.00 54.56 196 ARG A O 1
ATOM 1633 N N . ASN A 1 197 ? -28.708 -9.813 42.646 1.00 52.25 197 ASN A N 1
ATOM 1634 C CA . ASN A 1 197 ? -28.308 -8.633 41.885 1.00 52.25 197 ASN A CA 1
ATOM 1635 C C . ASN A 1 197 ? -26.909 -8.100 42.258 1.00 52.25 197 ASN A C 1
ATOM 1637 O O . ASN A 1 197 ? -26.579 -6.965 41.899 1.00 52.25 197 ASN A O 1
ATOM 1641 N N . LYS A 1 198 ? -26.075 -8.874 42.969 1.00 46.59 198 LYS A N 1
ATOM 1642 C CA . LYS A 1 198 ? -24.689 -8.489 43.293 1.00 46.59 198 LYS A CA 1
ATOM 1643 C C . LYS A 1 198 ? -23.713 -8.925 42.199 1.00 46.59 198 LYS A C 1
ATOM 1645 O O . LYS A 1 198 ? -22.944 -9.871 42.355 1.00 46.59 198 LYS A O 1
ATOM 1650 N N . LEU A 1 199 ? -23.720 -8.216 41.074 1.00 49.69 199 LEU A N 1
ATOM 1651 C CA . LEU A 1 199 ? -22.637 -8.325 40.100 1.00 49.69 199 LEU A CA 1
ATOM 1652 C C . LEU A 1 199 ? -21.458 -7.457 40.566 1.00 49.69 199 LEU A C 1
ATOM 1654 O O . LEU A 1 199 ? -21.509 -6.230 40.552 1.00 49.69 199 LEU A O 1
ATOM 1658 N N . LEU A 1 200 ? -20.385 -8.112 41.017 1.00 43.22 200 LEU A N 1
ATOM 1659 C CA . LEU A 1 200 ? -19.068 -7.490 41.146 1.00 43.22 200 LEU A CA 1
ATOM 1660 C C . LEU A 1 200 ? -18.551 -7.242 39.726 1.00 43.22 200 LEU A C 1
ATOM 1662 O O . LEU A 1 200 ? -18.032 -8.157 39.087 1.00 43.22 200 LEU A O 1
ATOM 1666 N N . TYR A 1 201 ? -18.706 -6.019 39.218 1.00 45.50 201 TYR A N 1
ATOM 1667 C CA . TYR A 1 201 ? -18.027 -5.569 38.002 1.00 45.50 201 TYR A CA 1
ATOM 1668 C C . TYR A 1 201 ? -16.537 -5.379 38.289 1.00 45.50 201 TYR A C 1
ATOM 1670 O O . TYR A 1 201 ? -16.025 -4.265 38.287 1.00 45.50 201 TYR A O 1
ATOM 1678 N N . ASP A 1 202 ? -15.843 -6.476 38.572 1.00 49.66 202 ASP A N 1
ATOM 1679 C CA . ASP A 1 202 ? -14.396 -6.487 38.657 1.00 49.66 202 ASP A CA 1
ATOM 1680 C C . ASP A 1 202 ? -13.849 -7.224 37.437 1.00 49.66 202 ASP A C 1
ATOM 1682 O O . ASP A 1 202 ? -13.921 -8.453 37.343 1.00 49.66 202 ASP A O 1
ATOM 1686 N N . LYS A 1 203 ? -13.399 -6.432 36.457 1.00 41.94 203 LYS A N 1
ATOM 1687 C CA . LYS A 1 203 ? -12.288 -6.728 35.543 1.00 41.94 203 LYS A CA 1
ATOM 1688 C C . LYS A 1 203 ? -12.135 -5.595 34.536 1.00 41.94 203 LYS A C 1
ATOM 1690 O O . LYS A 1 203 ? -12.871 -5.497 33.555 1.00 41.94 203 LYS A O 1
ATOM 1695 N N . GLU A 1 204 ? -11.110 -4.777 34.757 1.00 38.75 204 GLU A N 1
ATOM 1696 C CA . GLU A 1 204 ? -10.432 -4.074 33.672 1.00 38.75 204 GLU A CA 1
ATOM 1697 C C . GLU A 1 204 ? -10.132 -5.070 32.542 1.00 38.75 204 GLU A C 1
ATOM 1699 O O . GLU A 1 204 ? -9.350 -6.010 32.709 1.00 38.75 204 GLU A O 1
ATOM 1704 N N . ILE A 1 205 ? -10.733 -4.862 31.371 1.00 45.53 205 ILE A N 1
ATOM 1705 C CA . ILE A 1 205 ? -10.229 -5.465 30.140 1.00 45.53 205 ILE A CA 1
ATOM 1706 C C . ILE A 1 205 ? -9.037 -4.609 29.724 1.00 45.53 205 ILE A C 1
ATOM 1708 O O . ILE A 1 205 ? -9.208 -3.518 29.177 1.00 45.53 205 ILE A O 1
ATOM 1712 N N . LYS A 1 206 ? -7.830 -5.088 30.035 1.00 39.38 206 LYS A N 1
ATOM 1713 C CA . LYS A 1 206 ? -6.598 -4.529 29.476 1.00 39.38 206 LYS A CA 1
ATOM 1714 C C . LYS A 1 206 ? -6.583 -4.825 27.976 1.00 39.38 206 LYS A C 1
ATOM 1716 O O . LYS A 1 206 ? -6.623 -5.993 27.589 1.00 39.38 206 LYS A O 1
ATOM 1721 N N . LEU A 1 207 ? -6.593 -3.757 27.180 1.00 38.31 207 LEU A N 1
ATOM 1722 C CA . LEU A 1 207 ? -6.346 -3.770 25.737 1.00 38.31 207 LEU A CA 1
ATOM 1723 C C . LEU A 1 207 ? -4.848 -3.611 25.479 1.00 38.31 207 LEU A C 1
ATOM 1725 O O . LEU A 1 207 ? -4.238 -2.763 26.171 1.00 38.31 207 LEU A O 1
#

Foldseek 3Di:
DDDDDCVVVVVCVVPDDFLPQLVVLVVVLVVVVVVLVVVLVVLVVVLVVLVVVLVVLVVQLVVCVVPPVSVVVSVVVNVVSVVVNVVSVVVNVVSVVVNVVSCVVSVVVSVVSCVVRVVVCCVPPVVVVVVVVVVVVVVVVVVVVLVVVVVVCVVCVVCCVVVPVPPCVQLPLDPPDDPVSNVVSVVSVVVPPDPPRDDPPDDDPDD

Radius of gyration: 44.02 Å; chains: 1; bounding box: 85×50×116 Å